Protein AF-0000000082582454 (afdb_homodimer)

Nearest PDB structures (foldseek):
  6jbx-assembly1_B  TM=7.356E-01  e=5.108E-08  Streptococcus pneumoniae
  1lj9-assembly1_B  TM=8.626E-01  e=9.356E-07  Enterococcus faecalis
  1lnw-assembly7_A  TM=6.934E-01  e=1.238E-07  Pseudomonas aeruginosa
  5yhy-assembly1_A  TM=6.366E-01  e=1.808E-07  Lactococcus lactis subsp. lactis Il1403
  4fht-assembly1_A  TM=7.699E-01  e=3.313E-06  Streptomyces coelicolor A3(2)

pLDDT: mean 83.56, std 17.74, range [21.89, 98.38]

Structure (mmCIF, N/CA/C/O backbone):
data_AF-0000000082582454-model_v1
#
loop_
_entity.id
_entity.type
_entity.pdbx_description
1 polymer 'MarR family transcriptional regulator'
#
loop_
_atom_site.group_PDB
_atom_site.id
_atom_site.type_symbol
_atom_site.label_atom_id
_atom_site.label_alt_id
_atom_site.label_comp_id
_atom_site.label_asym_id
_atom_site.label_entity_id
_atom_site.label_seq_id
_atom_site.pdbx_PDB_ins_code
_atom_site.Cartn_x
_atom_site.Cartn_y
_atom_site.Cartn_z
_atom_site.occupancy
_atom_site.B_iso_or_equiv
_atom_site.auth_seq_id
_atom_site.auth_comp_id
_atom_site.auth_asym_id
_atom_site.auth_atom_id
_atom_site.pdbx_PDB_model_num
ATOM 1 N N . MET A 1 1 ? -24.375 -11.07 -2.289 1 21.89 1 MET A N 1
ATOM 2 C CA . MET A 1 1 ? -24.406 -12.344 -1.578 1 21.89 1 MET A CA 1
ATOM 3 C C . MET A 1 1 ? -23 -12.891 -1.377 1 21.89 1 MET A C 1
ATOM 5 O O . MET A 1 1 ? -22.219 -12.969 -2.328 1 21.89 1 MET A O 1
ATOM 9 N N . ILE A 1 2 ? -22.391 -12.758 -0.323 1 34.91 2 ILE A N 1
ATOM 10 C CA . ILE A 1 2 ? -21.203 -13.578 -0.052 1 34.91 2 ILE A CA 1
ATOM 11 C C . ILE A 1 2 ? -21.438 -14.992 -0.573 1 34.91 2 ILE A C 1
ATOM 13 O O . ILE A 1 2 ? -22.375 -15.672 -0.152 1 34.91 2 ILE A O 1
ATOM 17 N N . ASN A 1 3 ? -21.141 -15.312 -1.701 1 34.56 3 ASN A N 1
ATOM 18 C CA . ASN A 1 3 ? -21.703 -16.516 -2.303 1 34.56 3 ASN A CA 1
ATOM 19 C C . ASN A 1 3 ? -21.469 -17.734 -1.423 1 34.56 3 ASN A C 1
ATOM 21 O O . ASN A 1 3 ? -20.531 -17.766 -0.628 1 34.56 3 ASN A O 1
ATOM 25 N N . GLU A 1 4 ? -22.5 -18.547 -1.097 1 38.5 4 GLU A N 1
ATOM 26 C CA . GLU A 1 4 ? -22.562 -19.844 -0.403 1 38.5 4 GLU A CA 1
ATOM 27 C C . GLU A 1 4 ? -21.266 -20.625 -0.576 1 38.5 4 GLU A C 1
ATOM 29 O O . GLU A 1 4 ? -20.953 -21.5 0.231 1 38.5 4 GLU A O 1
ATOM 34 N N . ASN A 1 5 ? -20.688 -20.406 -1.631 1 37.06 5 ASN A N 1
ATOM 35 C CA . ASN A 1 5 ? -19.516 -21.188 -2.016 1 37.06 5 ASN A CA 1
ATOM 36 C C . ASN A 1 5 ? -18.281 -20.766 -1.233 1 37.06 5 ASN A C 1
ATOM 38 O O . ASN A 1 5 ? -17.344 -21.547 -1.079 1 37.06 5 ASN A O 1
ATOM 42 N N . ASP A 1 6 ? -18.188 -19.484 -0.853 1 39.09 6 ASP A N 1
ATOM 43 C CA . ASP A 1 6 ? -17 -19.062 -0.102 1 39.09 6 ASP A CA 1
ATOM 44 C C . ASP A 1 6 ? -17.062 -19.594 1.33 1 39.09 6 ASP A C 1
ATOM 46 O O . ASP A 1 6 ? -16.016 -19.922 1.914 1 39.09 6 ASP A O 1
ATOM 50 N N . LYS A 1 7 ? -18.109 -19.484 1.973 1 42.44 7 LYS A N 1
ATOM 51 C CA . LYS A 1 7 ? -18.312 -20 3.328 1 42.44 7 LYS A CA 1
ATOM 52 C C . LYS A 1 7 ? -18.016 -21.484 3.406 1 42.44 7 LYS A C 1
ATOM 54 O O . LYS A 1 7 ? -17.531 -21.984 4.434 1 42.44 7 LYS A O 1
ATOM 59 N N . SER A 1 8 ? -18.688 -22.156 2.451 1 35.62 8 SER A N 1
ATOM 60 C CA . SER A 1 8 ? -18.516 -23.609 2.445 1 35.62 8 SER A CA 1
ATOM 61 C C . SER A 1 8 ? -17.047 -24 2.324 1 35.62 8 SER A C 1
ATOM 63 O O . SER A 1 8 ? -16.656 -25.094 2.727 1 35.62 8 SER A O 1
ATOM 65 N N . LEU A 1 9 ? -16.375 -23.094 1.613 1 38.41 9 LEU A N 1
ATOM 66 C CA . LEU A 1 9 ? -14.984 -23.453 1.383 1 38.41 9 LEU A CA 1
ATOM 67 C C . LEU A 1 9 ? -14.133 -23.156 2.609 1 38.41 9 LEU A C 1
ATOM 69 O O . LEU A 1 9 ? -12.977 -23.578 2.688 1 38.41 9 LEU A O 1
ATOM 73 N N . ILE A 1 10 ? -14.641 -22.266 3.461 1 38.84 10 ILE 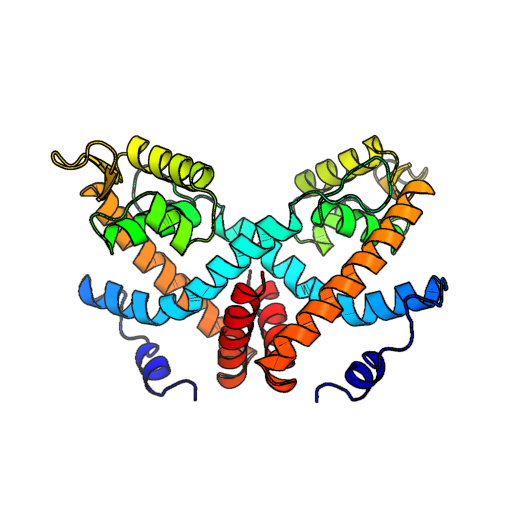A N 1
ATOM 74 C CA . ILE A 1 10 ? -13.898 -22.047 4.695 1 38.84 10 ILE A CA 1
ATOM 75 C C . ILE A 1 10 ? -14.094 -23.234 5.637 1 38.84 10 ILE A C 1
ATOM 77 O O . ILE A 1 10 ? -13.68 -23.188 6.797 1 38.84 10 ILE A O 1
ATOM 81 N N . ALA A 1 11 ? -15.094 -23.984 5.488 1 34.47 11 ALA A N 1
ATOM 82 C CA . ALA A 1 11 ? -15.109 -25.141 6.367 1 34.47 11 ALA A CA 1
ATOM 83 C C . ALA A 1 11 ? -13.742 -25.828 6.398 1 34.47 11 ALA A C 1
ATOM 85 O O . ALA A 1 11 ? -13.125 -26.047 5.352 1 34.47 11 ALA A O 1
ATOM 86 N N . GLN A 1 12 ? -13.031 -25.797 7.574 1 35.44 12 GLN A N 1
ATOM 87 C CA . GLN A 1 12 ? -11.758 -26.344 8.031 1 35.44 12 GLN A CA 1
ATOM 88 C C . GLN A 1 12 ? -11.484 -27.703 7.383 1 35.44 12 GLN A C 1
ATOM 90 O O . GLN A 1 12 ? -11.602 -28.75 8.023 1 35.44 12 GLN A O 1
ATOM 95 N N . LYS A 1 13 ? -12.062 -28.094 6.371 1 37.38 13 LYS A N 1
ATOM 96 C CA . LYS A 1 13 ? -11.438 -29.359 5.996 1 37.38 13 LYS A CA 1
ATOM 97 C C . LYS A 1 13 ? -9.914 -29.234 5.969 1 37.38 13 LYS A C 1
ATOM 99 O O . LYS A 1 13 ? -9.375 -28.188 5.59 1 37.38 13 LYS A O 1
ATOM 104 N N . ASP A 1 14 ? -9.055 -30.109 6.547 1 35.59 14 ASP A N 1
ATOM 105 C CA . ASP A 1 14 ? -7.652 -30.344 6.852 1 35.59 14 ASP A CA 1
ATOM 106 C C . ASP A 1 14 ? -6.762 -29.953 5.676 1 35.59 14 ASP A C 1
ATOM 108 O O . ASP A 1 14 ? -6.492 -30.766 4.797 1 35.59 14 ASP A O 1
ATOM 112 N N . VAL A 1 15 ? -6.895 -28.906 5.035 1 44.69 15 VAL A N 1
ATOM 113 C CA . VAL A 1 15 ? -5.891 -28.547 4.043 1 44.69 15 VAL A CA 1
ATOM 114 C C . VAL A 1 15 ? -4.508 -28.969 4.523 1 44.69 15 VAL A C 1
ATOM 116 O O . VAL A 1 15 ? -3.52 -28.828 3.797 1 44.69 15 VAL A O 1
ATOM 119 N N . SER A 1 16 ? -4.281 -28.906 5.832 1 42.88 16 SER A N 1
ATOM 120 C CA . SER A 1 16 ? -3.031 -29.438 6.363 1 42.88 16 SER A CA 1
ATOM 121 C C . SER A 1 16 ? -2.729 -30.828 5.785 1 42.88 16 SER A C 1
ATOM 123 O O . SER A 1 16 ? -1.562 -31.188 5.625 1 42.88 16 SER A O 1
ATOM 125 N N . SER A 1 17 ? -3.756 -31.688 5.73 1 41.88 17 SER A N 1
ATOM 126 C CA . SER A 1 17 ? -3.477 -33.094 5.523 1 41.88 17 SER A CA 1
ATOM 127 C C . SER A 1 17 ? -3.381 -33.438 4.039 1 41.88 17 SER A C 1
ATOM 129 O O . SER A 1 17 ? -2.914 -34.531 3.67 1 41.88 17 SER A O 1
ATOM 131 N N . THR A 1 18 ? -4.211 -32.719 3.078 1 44 18 THR A N 1
ATOM 132 C CA . THR A 1 18 ? -4.184 -33.281 1.737 1 44 18 THR A CA 1
ATOM 133 C C . THR A 1 18 ? -3.154 -32.594 0.866 1 44 18 THR A C 1
ATOM 135 O O . THR A 1 18 ? -3.223 -31.359 0.679 1 44 18 THR A O 1
ATOM 138 N N . ASN A 1 19 ? -1.868 -32.875 0.787 1 50.97 19 ASN A N 1
ATOM 139 C CA . ASN A 1 19 ? -0.686 -32.656 -0.041 1 50.97 19 ASN A CA 1
ATOM 140 C C . ASN A 1 19 ? -1.043 -32.594 -1.523 1 50.97 19 ASN A C 1
ATOM 142 O O . ASN A 1 19 ? -0.198 -32.875 -2.381 1 50.97 19 ASN A O 1
ATOM 146 N N . ASP A 1 20 ? -2.4 -32.406 -1.899 1 62.47 20 ASP A N 1
ATOM 147 C CA . ASP A 1 20 ? -2.777 -32.469 -3.309 1 62.47 20 ASP A CA 1
ATOM 148 C C . ASP A 1 20 ? -2.646 -31.078 -3.951 1 62.47 20 ASP A C 1
ATOM 150 O O . ASP A 1 20 ? -3.338 -30.125 -3.561 1 62.47 20 ASP A O 1
ATOM 154 N N . ASP A 1 21 ? -1.65 -30.797 -4.734 1 70.38 21 ASP A N 1
ATOM 155 C CA . ASP A 1 21 ? -1.314 -29.594 -5.477 1 70.38 21 ASP A CA 1
ATOM 156 C C . ASP A 1 21 ? -2.561 -28.969 -6.098 1 70.38 21 ASP A C 1
ATOM 158 O O . ASP A 1 21 ? -2.695 -27.734 -6.129 1 70.38 21 ASP A O 1
ATOM 162 N N . SER A 1 22 ? -3.461 -29.75 -6.406 1 72.94 22 SER A N 1
ATOM 163 C CA . SER A 1 22 ? -4.672 -29.266 -7.059 1 72.94 22 SER A CA 1
ATOM 164 C C . SER A 1 22 ? -5.562 -28.5 -6.082 1 72.94 22 SER A C 1
ATOM 166 O O . SER A 1 22 ? -6.168 -27.5 -6.445 1 72.94 22 SER A O 1
ATOM 168 N N . ILE A 1 23 ? -5.57 -28.984 -4.879 1 68.06 23 ILE A N 1
ATOM 169 C CA . ILE A 1 23 ? -6.406 -28.344 -3.867 1 68.06 23 ILE A CA 1
ATOM 170 C C . ILE A 1 23 ? -5.797 -27 -3.467 1 68.06 23 ILE A C 1
ATOM 172 O O . ILE A 1 23 ? -6.512 -26.016 -3.311 1 68.06 23 ILE A O 1
ATOM 176 N N . ILE A 1 24 ? -4.508 -27.062 -3.389 1 70.12 24 ILE A N 1
ATOM 177 C CA . ILE A 1 24 ? -3.814 -25.828 -3.037 1 70.12 24 ILE A CA 1
ATOM 178 C C . ILE A 1 24 ? -4.059 -24.781 -4.113 1 70.12 24 ILE A C 1
ATOM 180 O O . ILE A 1 24 ? -4.41 -23.641 -3.805 1 70.12 24 ILE A O 1
ATOM 184 N N . ASP A 1 25 ? -3.953 -25.188 -5.312 1 74.44 25 ASP A N 1
ATOM 185 C CA . ASP A 1 25 ? -4.141 -24.266 -6.43 1 74.44 25 ASP A CA 1
ATOM 186 C C . ASP A 1 25 ? -5.57 -23.734 -6.465 1 74.44 25 ASP A C 1
ATOM 188 O O . ASP A 1 25 ? -5.785 -22.531 -6.645 1 74.44 25 ASP A O 1
ATOM 192 N N . ALA A 1 26 ? -6.508 -24.609 -6.277 1 71.75 26 ALA A N 1
ATOM 193 C CA . ALA A 1 26 ? -7.914 -24.219 -6.344 1 71.75 26 ALA A CA 1
ATOM 194 C C . ALA A 1 26 ? -8.273 -23.25 -5.219 1 71.75 26 ALA A C 1
ATOM 196 O O . ALA A 1 26 ? -8.953 -22.25 -5.441 1 71.75 26 ALA A O 1
ATOM 197 N N . THR A 1 27 ? -7.789 -23.531 -4.016 1 70.38 27 THR A N 1
ATOM 198 C CA . THR A 1 27 ? -8.062 -22.688 -2.861 1 70.38 27 THR A CA 1
ATOM 199 C C . THR A 1 27 ? -7.387 -21.328 -3.01 1 70.38 27 THR A C 1
ATOM 201 O O . THR A 1 27 ? -7.996 -20.297 -2.736 1 70.38 27 THR A O 1
ATOM 204 N N . PHE A 1 28 ? -6.188 -21.453 -3.504 1 72.12 28 PHE A N 1
ATOM 205 C CA . PHE A 1 28 ? -5.438 -20.219 -3.734 1 72.12 28 PHE A CA 1
ATOM 206 C C . PHE A 1 28 ? -6.148 -19.344 -4.754 1 72.12 28 PHE A C 1
ATOM 208 O O . PHE A 1 28 ? -6.348 -18.141 -4.516 1 72.12 28 PHE A O 1
ATOM 215 N N . ASN A 1 29 ? -6.527 -19.906 -5.844 1 74.94 29 ASN A N 1
ATOM 216 C CA . ASN A 1 29 ? -7.129 -19.125 -6.918 1 74.94 29 ASN A CA 1
ATOM 217 C C . ASN A 1 29 ? -8.461 -18.516 -6.496 1 74.94 29 ASN A C 1
ATOM 219 O O . ASN A 1 29 ? -8.781 -17.391 -6.863 1 74.94 29 ASN A O 1
ATOM 223 N N . THR A 1 30 ? -9.172 -19.297 -5.688 1 71.88 30 THR A N 1
ATOM 224 C CA . THR A 1 30 ? -10.453 -18.797 -5.203 1 71.88 30 THR A CA 1
ATOM 225 C C . THR A 1 30 ? -10.258 -17.625 -4.246 1 71.88 30 THR A C 1
ATOM 227 O O . THR A 1 30 ? -10.914 -16.594 -4.379 1 71.88 30 THR A O 1
ATOM 230 N N . LEU A 1 31 ? -9.305 -17.781 -3.387 1 72.88 31 LEU A N 1
ATOM 231 C CA . LEU A 1 31 ? -9.078 -16.781 -2.346 1 72.88 31 LEU A CA 1
ATOM 232 C C . LEU A 1 31 ? -8.289 -15.594 -2.893 1 72.88 31 LEU A C 1
ATOM 234 O O . LEU A 1 31 ? -8.562 -14.445 -2.541 1 72.88 31 LEU A O 1
ATOM 238 N N . ASN A 1 32 ? -7.43 -15.945 -3.805 1 75.31 32 ASN A N 1
ATOM 239 C CA . ASN A 1 32 ? -6.438 -14.953 -4.199 1 75.31 32 ASN A CA 1
ATOM 240 C C . ASN A 1 32 ? -6.973 -14.031 -5.289 1 75.31 32 ASN A C 1
ATOM 242 O O . ASN A 1 32 ? -6.43 -12.945 -5.508 1 75.31 32 ASN A O 1
ATOM 246 N N . SER A 1 33 ? -8 -14.508 -5.977 1 74.5 33 SER A N 1
ATOM 247 C CA . SER A 1 33 ? -8.5 -13.625 -7.027 1 74.5 33 SER A CA 1
ATOM 248 C C . SER A 1 33 ? -8.891 -12.258 -6.469 1 74.5 33 SER A C 1
ATOM 250 O O . SER A 1 33 ? -8.555 -11.227 -7.055 1 74.5 33 SER A O 1
ATOM 252 N N . ARG A 1 34 ? -9.516 -12.242 -5.328 1 76.44 34 ARG A N 1
ATOM 253 C CA . ARG A 1 34 ? -9.93 -10.984 -4.711 1 76.44 34 ARG A CA 1
ATOM 254 C C . ARG A 1 34 ? -8.773 -10.336 -3.961 1 76.44 34 ARG A C 1
ATOM 256 O O . ARG A 1 34 ? -8.594 -9.117 -4.02 1 76.44 34 ARG A O 1
ATOM 263 N N . HIS A 1 35 ? -8.008 -11.219 -3.344 1 80.69 35 HIS A N 1
ATOM 264 C CA . HIS A 1 35 ? -6.938 -10.688 -2.508 1 80.69 35 HIS A CA 1
ATOM 265 C C . HIS A 1 35 ? -5.828 -10.07 -3.355 1 80.69 35 HIS A C 1
ATOM 267 O O . HIS A 1 35 ? -5.137 -9.156 -2.908 1 80.69 35 HIS A O 1
ATOM 273 N N . ASN A 1 36 ? -5.805 -10.555 -4.633 1 81.44 36 ASN A N 1
ATOM 274 C CA . ASN A 1 36 ? -4.832 -9.984 -5.555 1 81.44 36 ASN A CA 1
ATOM 275 C C . ASN A 1 36 ? -5.125 -8.508 -5.836 1 81.44 36 ASN A C 1
ATOM 277 O O . ASN A 1 36 ? -4.207 -7.727 -6.086 1 81.44 36 ASN A O 1
ATOM 281 N N . ASN A 1 37 ? -6.352 -8.188 -5.734 1 85.56 37 ASN A N 1
ATOM 282 C CA . ASN A 1 37 ? -6.727 -6.789 -5.934 1 85.56 37 ASN A CA 1
ATOM 283 C C . ASN A 1 37 ? -6.188 -5.902 -4.812 1 85.56 37 ASN A C 1
ATOM 285 O O . ASN A 1 37 ? -5.855 -4.738 -5.047 1 85.56 37 ASN A O 1
ATOM 289 N N . ILE A 1 38 ? -6.078 -6.465 -3.629 1 90.31 38 ILE A N 1
ATOM 290 C CA . ILE A 1 38 ? -5.504 -5.711 -2.518 1 90.31 38 ILE A CA 1
ATOM 291 C C . ILE A 1 38 ? -4.023 -5.449 -2.781 1 90.31 38 ILE A C 1
ATOM 293 O O . ILE A 1 38 ? -3.551 -4.32 -2.627 1 90.31 38 ILE A O 1
ATOM 297 N N . TYR A 1 39 ? -3.441 -6.465 -3.256 1 87.06 39 TYR A N 1
ATOM 298 C CA . TYR A 1 39 ? -2.018 -6.348 -3.549 1 87.06 39 TYR A CA 1
ATOM 299 C C . TYR A 1 39 ? -1.765 -5.297 -4.621 1 87.06 39 TYR A C 1
ATOM 301 O O . TYR A 1 39 ? -0.908 -4.422 -4.461 1 87.06 39 TYR A O 1
ATOM 309 N N . LYS A 1 40 ? -2.518 -5.414 -5.656 1 87.69 40 LYS A N 1
ATOM 310 C CA . LYS A 1 40 ? -2.377 -4.453 -6.746 1 87.69 40 LYS A CA 1
ATOM 311 C C . LYS A 1 40 ? -2.656 -3.031 -6.266 1 87.69 40 LYS A C 1
ATOM 313 O O . LYS A 1 40 ? -1.932 -2.098 -6.617 1 87.69 40 LYS A O 1
ATOM 318 N N . PHE A 1 41 ? -3.674 -2.895 -5.484 1 93 41 PHE A N 1
ATOM 319 C CA . PHE A 1 41 ? -4.035 -1.592 -4.938 1 93 41 PHE A CA 1
ATOM 320 C C . PHE A 1 41 ? -2.895 -1.017 -4.109 1 93 41 PHE A C 1
ATOM 322 O O . PHE A 1 41 ? -2.508 0.14 -4.289 1 93 41 PHE A O 1
ATOM 329 N N . VAL A 1 42 ? -2.385 -1.82 -3.227 1 92.75 42 VAL A N 1
ATOM 330 C CA . VAL A 1 42 ? -1.341 -1.369 -2.312 1 92.75 42 VAL A CA 1
ATOM 331 C C . VAL A 1 42 ? -0.094 -0.981 -3.105 1 92.75 42 VAL A C 1
ATOM 333 O O . VAL A 1 42 ? 0.526 0.05 -2.834 1 92.75 42 VAL A O 1
ATOM 336 N N . MET A 1 43 ? 0.24 -1.729 -4.086 1 87.81 43 MET A N 1
ATOM 337 C CA . MET A 1 43 ? 1.423 -1.446 -4.895 1 87.81 43 MET A CA 1
ATOM 338 C C . MET A 1 43 ? 1.256 -0.141 -5.668 1 87.81 43 MET A C 1
ATOM 340 O O . MET A 1 43 ? 2.15 0.707 -5.66 1 87.81 43 MET A O 1
ATOM 344 N N . LEU A 1 44 ? 0.12 0.009 -6.305 1 89.25 44 LEU A N 1
ATOM 345 C CA . LEU A 1 44 ? -0.142 1.203 -7.098 1 89.25 44 LEU A CA 1
ATOM 346 C C . LEU A 1 44 ? -0.253 2.438 -6.211 1 89.25 44 LEU A C 1
ATOM 348 O O . LEU A 1 44 ? 0.284 3.496 -6.539 1 89.25 44 LEU A O 1
ATOM 352 N N . TYR A 1 45 ? -0.964 2.271 -5.125 1 92.06 45 TYR A N 1
ATOM 353 C CA . TYR A 1 45 ? -1.12 3.396 -4.211 1 92.06 45 TYR A CA 1
ATOM 354 C C . TYR A 1 45 ? 0.218 3.785 -3.592 1 92.06 45 TYR A C 1
ATOM 356 O O . TYR A 1 45 ? 0.501 4.973 -3.406 1 92.06 45 TYR A O 1
ATOM 364 N N . SER A 1 46 ? 0.958 2.785 -3.238 1 89.81 46 SER A N 1
ATOM 365 C CA . SER A 1 46 ? 2.289 3.045 -2.699 1 89.81 46 SER A CA 1
ATOM 366 C C . SER A 1 46 ? 3.143 3.83 -3.689 1 89.81 46 SER A C 1
ATOM 368 O O . SER A 1 46 ? 3.822 4.785 -3.311 1 89.81 46 SER A O 1
ATOM 370 N N . ASP A 1 47 ? 3.15 3.434 -4.961 1 86.06 47 ASP A N 1
ATOM 371 C CA . ASP A 1 47 ? 3.877 4.176 -5.988 1 86.06 47 ASP A CA 1
ATOM 372 C C . ASP A 1 47 ? 3.377 5.617 -6.078 1 86.06 47 ASP A C 1
ATOM 374 O O . ASP A 1 47 ? 4.176 6.547 -6.203 1 86.06 47 ASP A O 1
ATOM 378 N N . TYR A 1 48 ? 2.074 5.73 -6 1 87.19 48 TYR A N 1
ATOM 379 C CA . TYR A 1 48 ? 1.44 7.039 -6.098 1 87.19 48 TYR A CA 1
ATOM 380 C C . TYR A 1 48 ? 1.874 7.941 -4.949 1 87.19 48 TYR A C 1
ATOM 382 O O . TYR A 1 48 ? 2.254 9.094 -5.164 1 87.19 48 TYR A O 1
ATOM 390 N N . ILE A 1 49 ? 1.941 7.41 -3.73 1 85.94 49 ILE A N 1
ATOM 391 C CA . ILE A 1 49 ? 2.158 8.266 -2.57 1 85.94 49 ILE A CA 1
ATOM 392 C C . ILE A 1 49 ? 3.654 8.508 -2.381 1 85.94 49 ILE A C 1
ATOM 394 O O . ILE A 1 49 ? 4.055 9.43 -1.661 1 85.94 49 ILE A O 1
ATOM 398 N N . ASN A 1 50 ? 4.473 7.734 -3.023 1 85.94 50 ASN A N 1
ATOM 399 C CA . ASN A 1 50 ? 5.914 7.914 -2.889 1 85.94 50 ASN A CA 1
ATOM 400 C C . ASN A 1 50 ? 6.477 8.789 -4.008 1 85.94 50 ASN A C 1
ATOM 402 O O . ASN A 1 50 ? 7.652 9.156 -3.982 1 85.94 50 ASN A O 1
ATOM 406 N N . THR A 1 51 ? 5.688 9.055 -4.984 1 86 51 THR A N 1
ATOM 407 C CA . THR A 1 51 ? 6.109 9.961 -6.051 1 86 51 THR A CA 1
ATOM 408 C C . THR A 1 51 ? 6.254 11.383 -5.527 1 86 51 THR A C 1
ATOM 410 O O . THR A 1 51 ? 5.32 11.93 -4.93 1 86 51 THR A O 1
ATOM 413 N N . PRO A 1 52 ? 7.414 11.945 -5.703 1 89.38 52 PRO A N 1
ATOM 414 C CA . PRO A 1 52 ? 7.605 13.312 -5.219 1 89.38 52 PRO A CA 1
ATOM 415 C C . PRO A 1 52 ? 6.684 14.32 -5.906 1 89.38 52 PRO A C 1
ATOM 417 O O . PRO A 1 52 ? 6.41 14.195 -7.102 1 89.38 52 PRO A O 1
ATOM 420 N N . HIS A 1 53 ? 6.168 15.195 -5.145 1 88.25 53 HIS A N 1
ATOM 421 C CA . HIS A 1 53 ? 5.301 16.266 -5.625 1 88.25 53 HIS A CA 1
ATOM 422 C C . HIS A 1 53 ? 5.785 17.625 -5.141 1 88.25 53 HIS A C 1
ATOM 424 O O . HIS A 1 53 ? 6.297 17.75 -4.023 1 88.25 53 HIS A O 1
ATOM 430 N N . ASN A 1 54 ? 5.59 18.516 -5.977 1 87.88 54 ASN A N 1
ATOM 431 C CA . ASN A 1 54 ? 5.875 19.891 -5.605 1 87.88 54 ASN A CA 1
ATOM 432 C C . ASN A 1 54 ? 4.648 20.578 -5.02 1 87.88 54 ASN A C 1
ATOM 434 O O . ASN A 1 54 ? 3.617 20.688 -5.688 1 87.88 54 ASN A O 1
ATOM 438 N N . TYR A 1 55 ? 4.758 20.938 -3.809 1 87.75 55 TYR A N 1
ATOM 439 C CA . TYR A 1 55 ? 3.631 21.562 -3.127 1 87.75 55 TYR A CA 1
ATOM 440 C C . TYR A 1 55 ? 3.787 23.078 -3.092 1 87.75 55 TYR A C 1
ATOM 442 O O . TYR A 1 55 ? 3.367 23.734 -2.133 1 87.75 55 TYR A O 1
ATOM 450 N N . GLY A 1 56 ? 4.445 23.625 -4.039 1 79.25 56 GLY A N 1
ATOM 451 C CA . GLY A 1 56 ? 4.547 25.078 -4.156 1 79.25 56 GLY A CA 1
ATOM 452 C C . GLY A 1 56 ? 5.863 25.625 -3.639 1 79.25 56 GLY A C 1
ATOM 453 O O . GLY A 1 56 ? 5.957 26.797 -3.293 1 79.25 56 GLY A O 1
ATOM 454 N N . THR A 1 57 ? 6.785 24.812 -3.348 1 77.56 57 THR A N 1
ATOM 455 C CA . THR A 1 57 ? 8.102 25.25 -2.896 1 77.56 57 THR A CA 1
ATOM 456 C C . THR A 1 57 ? 9.188 24.75 -3.836 1 77.56 57 THR A C 1
ATOM 458 O O . THR A 1 57 ? 8.898 24.203 -4.906 1 77.56 57 THR A O 1
ATOM 461 N N . ASN A 1 58 ? 10.336 25.047 -3.523 1 79.62 58 ASN A N 1
ATOM 462 C CA . ASN A 1 58 ? 11.477 24.625 -4.32 1 79.62 58 ASN A CA 1
ATOM 463 C C . ASN A 1 58 ? 11.828 23.156 -4.051 1 79.62 58 ASN A C 1
ATOM 465 O O . ASN A 1 58 ? 12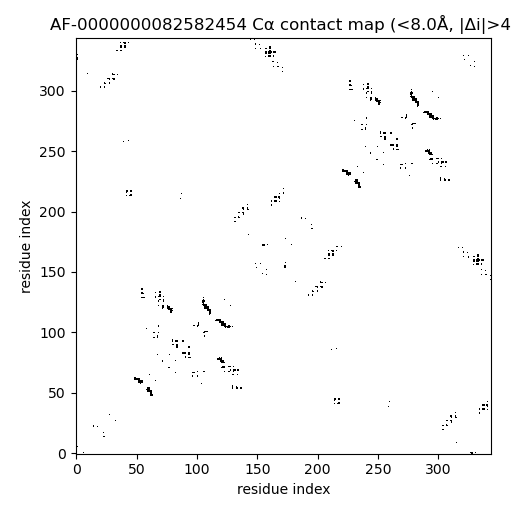.758 22.609 -4.652 1 79.62 58 ASN A O 1
ATOM 469 N N . HIS A 1 59 ? 11.086 22.656 -3.15 1 84.62 59 HIS A N 1
ATOM 470 C CA . HIS A 1 59 ? 11.375 21.266 -2.809 1 84.62 59 HIS A CA 1
ATOM 471 C C . HIS A 1 59 ? 10.188 20.375 -3.125 1 84.62 59 HIS A C 1
ATOM 473 O O . HIS A 1 59 ? 9.039 20.812 -3.092 1 84.62 59 HIS A O 1
ATOM 479 N N . THR A 1 60 ? 10.602 19.188 -3.49 1 90.44 60 THR A N 1
ATOM 480 C CA . THR A 1 60 ? 9.578 18.156 -3.637 1 90.44 60 THR A CA 1
ATOM 481 C C . THR A 1 60 ? 9.523 17.281 -2.398 1 90.44 60 THR A C 1
ATOM 483 O O . THR A 1 60 ? 10.531 17.094 -1.707 1 90.44 60 THR A O 1
ATOM 486 N N . LEU A 1 61 ? 8.359 16.906 -2.086 1 93.19 61 LEU A N 1
ATOM 487 C CA . LEU A 1 61 ? 8.133 15.953 -1.003 1 93.19 61 LEU A CA 1
ATOM 488 C C . LEU A 1 61 ? 7.273 14.781 -1.479 1 93.19 61 LEU A C 1
ATOM 490 O O . LEU A 1 61 ? 6.344 14.969 -2.266 1 93.19 61 LEU A O 1
ATOM 494 N N . SER A 1 62 ? 7.648 13.625 -0.985 1 90.5 62 SER A N 1
ATOM 495 C CA . SER A 1 62 ? 6.699 12.531 -1.139 1 90.5 62 SER A CA 1
ATOM 496 C C . SER A 1 62 ? 5.465 12.742 -0.267 1 90.5 62 SER A C 1
ATOM 498 O O . SER A 1 62 ? 5.488 13.547 0.667 1 90.5 62 SER A O 1
ATOM 500 N N . MET A 1 63 ? 4.484 12.023 -0.544 1 87.75 63 MET A N 1
ATOM 501 C CA . MET A 1 63 ? 3.258 12.141 0.243 1 87.75 63 MET A CA 1
ATOM 502 C C . MET A 1 63 ? 3.502 11.727 1.691 1 87.75 63 MET A C 1
ATOM 504 O O . MET A 1 6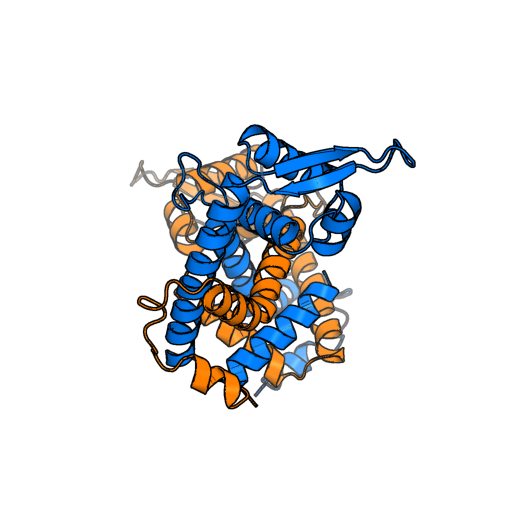3 ? 2.967 12.344 2.613 1 87.75 63 MET A O 1
ATOM 508 N N . THR A 1 64 ? 4.34 10.727 1.9 1 87.06 64 THR A N 1
ATOM 509 C CA . THR A 1 64 ? 4.664 10.297 3.256 1 87.06 64 THR A CA 1
ATOM 510 C C . THR A 1 64 ? 5.363 11.414 4.023 1 87.06 64 THR A C 1
ATOM 512 O O . THR A 1 64 ? 5.008 11.703 5.168 1 87.06 64 THR A O 1
ATOM 515 N N . GLU A 1 65 ? 6.273 12.023 3.391 1 92.38 65 GLU A N 1
ATOM 516 C CA . GLU A 1 65 ? 6.969 13.156 4.008 1 92.38 65 GLU A CA 1
ATOM 517 C C . GLU A 1 65 ? 6.004 14.297 4.312 1 92.38 65 GLU A C 1
ATOM 519 O O . GLU A 1 65 ? 6.059 14.891 5.391 1 92.38 65 GLU A O 1
ATOM 524 N N . ALA A 1 66 ? 5.168 14.555 3.355 1 92.88 66 ALA A N 1
ATOM 525 C CA . ALA A 1 66 ? 4.199 15.641 3.504 1 92.88 66 ALA A CA 1
ATOM 526 C C . ALA A 1 66 ? 3.232 15.359 4.652 1 92.88 66 ALA A C 1
ATOM 528 O O . ALA A 1 66 ? 2.879 16.266 5.41 1 92.88 66 ALA A O 1
ATOM 529 N N . HIS A 1 67 ? 2.826 14.141 4.785 1 91 67 HIS A N 1
ATOM 530 C CA . HIS A 1 67 ? 1.924 13.766 5.871 1 91 67 HIS A CA 1
ATOM 531 C C . HIS A 1 67 ? 2.611 13.891 7.227 1 91 67 HIS A C 1
ATOM 533 O O . HIS A 1 67 ? 1.991 14.312 8.203 1 91 67 HIS A O 1
ATOM 539 N N . VAL A 1 68 ? 3.811 13.492 7.273 1 93.62 68 VAL A N 1
ATOM 540 C CA . VAL A 1 68 ? 4.566 13.641 8.516 1 93.62 68 VAL A CA 1
ATOM 541 C C . VAL A 1 68 ? 4.691 15.117 8.875 1 93.62 68 VAL A C 1
ATOM 543 O O . VAL A 1 68 ? 4.457 15.5 10.023 1 93.62 68 VAL A O 1
ATOM 546 N N . LEU A 1 69 ? 5.016 15.961 7.91 1 96.12 69 LEU A N 1
ATOM 547 C CA . LEU A 1 69 ? 5.109 17.406 8.094 1 96.12 69 LEU A CA 1
ATOM 548 C C . LEU A 1 69 ? 3.797 17.969 8.617 1 96.12 69 LEU A C 1
ATOM 550 O O . LEU A 1 69 ? 3.789 18.766 9.57 1 96.12 69 LEU A O 1
ATOM 554 N N . THR A 1 70 ? 2.746 17.562 7.977 1 93.69 70 THR A N 1
ATOM 555 C CA . THR A 1 70 ? 1.421 18.047 8.344 1 93.69 70 THR A CA 1
ATOM 556 C C . THR A 1 70 ? 1.062 17.625 9.766 1 93.69 70 THR A C 1
ATOM 558 O O . THR A 1 70 ? 0.469 18.406 10.523 1 93.69 70 THR A O 1
ATOM 561 N N . TYR A 1 71 ? 1.392 16.422 10.109 1 93.12 71 TYR A N 1
ATOM 562 C CA . TYR A 1 71 ? 1.149 15.969 11.469 1 93.12 71 TYR A CA 1
ATOM 563 C C . TYR A 1 71 ? 1.902 16.828 12.477 1 93.12 71 TYR A C 1
ATOM 565 O O . TYR A 1 71 ? 1.347 17.234 13.5 1 93.12 71 TYR A O 1
ATOM 573 N N . ILE A 1 72 ? 3.109 17.109 12.203 1 97.06 72 ILE A N 1
ATOM 574 C CA . ILE A 1 72 ? 3.918 17.938 13.086 1 97.06 72 ILE A CA 1
ATOM 575 C C . ILE A 1 72 ? 3.295 19.328 13.188 1 97.06 72 ILE A C 1
ATOM 577 O O . ILE A 1 72 ? 3.236 19.906 14.273 1 97.06 72 ILE A O 1
ATOM 581 N N . GLU A 1 73 ? 2.854 19.844 12.062 1 96.5 73 GLU A N 1
ATOM 582 C CA . GLU A 1 73 ? 2.201 21.156 12.031 1 96.5 73 GLU A CA 1
ATOM 583 C C . GLU A 1 73 ? 0.955 21.172 12.914 1 96.5 73 GLU A C 1
ATOM 585 O O . GLU A 1 73 ? 0.698 22.141 13.617 1 96.5 73 GLU A O 1
ATOM 590 N N . GLU A 1 74 ? 0.231 20.109 12.898 1 93.25 74 GLU A N 1
ATOM 591 C CA . GLU A 1 74 ? -1.026 20.031 13.633 1 93.25 74 GLU A CA 1
ATOM 592 C C . GLU A 1 74 ? -0.785 19.703 15.102 1 93.25 74 GLU A C 1
ATOM 594 O O . GLU A 1 74 ? -1.668 19.891 15.945 1 93.25 74 GLU A O 1
ATOM 599 N N . HIS A 1 75 ? 0.354 19.156 15.391 1 96 75 HIS A N 1
ATOM 600 C CA . HIS A 1 75 ? 0.698 18.766 16.75 1 96 75 HIS A CA 1
ATOM 601 C C . HIS A 1 75 ? 2.045 19.359 17.172 1 96 75 HIS A C 1
ATOM 603 O O . HIS A 1 75 ? 2.992 18.609 17.438 1 96 75 HIS A O 1
ATOM 609 N N . PRO A 1 76 ? 2.066 20.672 17.312 1 97.19 76 PRO A N 1
ATOM 610 C CA . PRO A 1 76 ? 3.336 21.297 17.688 1 97.19 76 PRO A CA 1
ATOM 611 C C . PRO A 1 76 ? 3.91 20.719 18.984 1 97.19 76 PRO A C 1
ATOM 613 O O . PRO A 1 76 ? 3.182 20.562 19.969 1 97.19 76 PRO A O 1
ATOM 616 N N . GLY A 1 77 ? 5.156 20.328 18.938 1 96.81 77 GLY A N 1
ATOM 617 C CA . GLY A 1 77 ? 5.816 19.781 20.109 1 96.81 77 GLY A CA 1
ATOM 618 C C . GLY A 1 77 ? 5.777 18.266 20.172 1 96.81 77 GLY A C 1
ATOM 619 O O . GLY A 1 77 ? 6.211 17.672 21.156 1 96.81 77 GLY A O 1
ATOM 620 N N . THR A 1 78 ? 5.312 17.641 19.078 1 97.06 78 THR A N 1
ATOM 621 C CA . THR A 1 78 ? 5.34 16.188 19 1 97.06 78 THR A CA 1
ATOM 622 C C . THR A 1 78 ? 6.777 15.68 18.938 1 97.06 78 THR A C 1
ATOM 624 O O . THR A 1 78 ? 7.703 16.453 18.688 1 97.06 78 THR A O 1
ATOM 627 N N . THR A 1 79 ? 6.969 14.383 19.219 1 96.56 79 THR A N 1
ATOM 628 C CA . THR A 1 79 ? 8.297 13.789 19.25 1 96.56 79 THR A CA 1
ATOM 629 C C . THR A 1 79 ? 8.414 12.672 18.219 1 96.56 79 THR A C 1
ATOM 631 O O . THR A 1 79 ? 7.406 12.242 17.656 1 96.56 79 THR A O 1
ATOM 634 N N . ILE A 1 80 ? 9.641 12.273 18 1 96.25 80 ILE A N 1
ATOM 635 C CA . ILE A 1 80 ? 9.875 11.133 17.125 1 96.25 80 ILE A CA 1
ATOM 636 C C . ILE A 1 80 ? 9.125 9.914 17.656 1 96.25 80 ILE A C 1
ATOM 638 O O . ILE A 1 80 ? 8.555 9.141 16.875 1 96.25 80 ILE A O 1
ATOM 642 N N . THR A 1 81 ? 9.062 9.797 18.969 1 95.31 81 THR A N 1
ATOM 643 C CA . THR A 1 81 ? 8.375 8.68 19.609 1 95.31 81 THR A CA 1
ATOM 644 C C . THR A 1 81 ? 6.875 8.727 19.312 1 95.31 81 THR A C 1
ATOM 646 O O . THR A 1 81 ? 6.27 7.707 18.984 1 95.31 81 THR A O 1
ATOM 649 N N . ASP A 1 82 ? 6.297 9.906 19.359 1 95.75 82 ASP A N 1
ATOM 650 C CA . ASP A 1 82 ? 4.887 10.094 19.047 1 95.75 82 ASP A CA 1
ATOM 651 C C . ASP A 1 82 ? 4.598 9.742 17.594 1 95.75 82 ASP A C 1
ATOM 653 O O . ASP A 1 82 ? 3.598 9.086 17.297 1 95.75 82 ASP A O 1
ATOM 657 N N . LEU A 1 83 ? 5.473 10.203 16.719 1 94.69 83 LEU A N 1
ATOM 658 C CA . LEU A 1 83 ? 5.32 9.938 15.297 1 94.69 83 LEU A CA 1
ATOM 659 C C . LEU A 1 83 ? 5.391 8.438 15.016 1 94.69 83 LEU A C 1
ATOM 661 O O . LEU A 1 83 ? 4.598 7.91 14.234 1 94.69 83 LEU A O 1
ATOM 665 N N . ALA A 1 84 ? 6.348 7.754 15.656 1 93.94 84 ALA A N 1
ATOM 666 C CA . ALA A 1 84 ? 6.527 6.316 15.469 1 93.94 84 ALA A CA 1
ATOM 667 C C . ALA A 1 84 ? 5.289 5.547 15.922 1 93.94 84 ALA A C 1
ATOM 669 O O . ALA A 1 84 ? 4.852 4.613 15.242 1 93.94 84 ALA A O 1
ATOM 670 N N . LYS A 1 85 ? 4.668 5.934 17 1 92.31 85 LYS A N 1
ATOM 671 C CA . LYS A 1 85 ? 3.449 5.312 17.516 1 92.31 85 LYS A CA 1
ATOM 672 C C . LYS A 1 85 ? 2.271 5.559 16.578 1 92.31 85 LYS A C 1
ATOM 674 O O . LYS A 1 85 ? 1.499 4.645 16.281 1 92.31 85 LYS A O 1
ATOM 679 N N . TYR A 1 86 ? 2.203 6.77 16.109 1 88.25 86 TYR A N 1
ATOM 680 C CA . TYR A 1 86 ? 1.083 7.152 15.258 1 88.25 86 TYR A CA 1
ATOM 681 C C . TYR A 1 86 ? 1.139 6.426 13.922 1 88.25 86 TYR A C 1
ATOM 683 O O . TYR A 1 86 ? 0.122 5.918 13.438 1 88.25 86 TYR A O 1
ATOM 691 N N . TRP A 1 87 ? 2.275 6.316 13.227 1 86.38 87 TRP A N 1
ATOM 692 C CA . TRP A 1 87 ? 2.439 5.742 11.898 1 86.38 87 TRP A CA 1
ATOM 693 C C . TRP A 1 87 ? 2.781 4.258 11.977 1 86.38 87 TRP A C 1
ATOM 695 O O . TRP A 1 87 ? 2.895 3.582 10.953 1 86.38 87 TRP A O 1
ATOM 705 N N . LYS A 1 88 ? 2.977 3.73 13.203 1 86.56 88 LYS A N 1
ATOM 706 C CA . LYS A 1 88 ? 3.346 2.334 13.414 1 86.56 88 LYS A CA 1
ATOM 707 C C . LYS A 1 88 ? 4.59 1.966 12.617 1 86.56 88 LYS A C 1
ATOM 709 O O . LYS A 1 88 ? 4.594 0.973 11.883 1 86.56 88 LYS A O 1
ATOM 714 N N . LYS A 1 89 ? 5.582 2.816 12.695 1 87.75 89 LYS A N 1
ATOM 715 C CA . LYS A 1 89 ? 6.895 2.633 12.078 1 87.75 89 LYS A CA 1
ATOM 716 C C . LYS A 1 89 ? 8.008 2.686 13.117 1 87.75 89 LYS A C 1
ATOM 718 O O . LYS A 1 89 ? 7.773 3.078 14.266 1 87.75 89 LYS A O 1
ATOM 723 N N . THR A 1 90 ? 9.164 2.268 12.734 1 88.38 90 THR A N 1
ATOM 724 C CA . THR A 1 90 ? 10.297 2.303 13.648 1 88.38 90 THR A CA 1
ATOM 725 C C . THR A 1 90 ? 10.758 3.74 13.875 1 88.38 90 THR A C 1
ATOM 727 O O . THR A 1 90 ? 10.586 4.598 13.008 1 88.38 90 THR A O 1
ATOM 730 N N . LYS A 1 91 ? 11.297 3.988 15.039 1 93.81 91 LYS A N 1
ATOM 731 C CA . LYS A 1 91 ? 11.859 5.297 15.344 1 93.81 91 LYS A CA 1
ATOM 732 C C . LYS A 1 91 ? 12.945 5.684 14.336 1 93.81 91 LYS A C 1
ATOM 734 O O . LYS A 1 91 ? 13.062 6.852 13.969 1 93.81 91 LYS A O 1
ATOM 739 N N . GLY A 1 92 ? 13.703 4.688 13.93 1 94.19 92 GLY A N 1
ATOM 740 C CA . GLY A 1 92 ? 14.75 4.938 12.945 1 94.19 92 GLY A CA 1
ATOM 741 C C . GLY A 1 92 ? 14.219 5.488 11.641 1 94.19 92 GLY A C 1
ATOM 742 O O . GLY A 1 92 ? 14.758 6.457 11.102 1 94.19 92 GLY A O 1
ATOM 743 N N . ALA A 1 93 ? 13.172 4.906 11.102 1 89.5 93 ALA A N 1
ATOM 744 C CA . ALA A 1 93 ? 12.57 5.336 9.844 1 89.5 93 ALA A CA 1
ATOM 745 C C . ALA A 1 93 ? 12.016 6.754 9.953 1 89.5 93 ALA A C 1
ATOM 747 O O . ALA A 1 93 ? 12.234 7.582 9.062 1 89.5 93 ALA A O 1
ATOM 748 N N . LEU A 1 94 ? 11.352 7.059 11.031 1 94.06 94 LEU A N 1
ATOM 749 C CA . LEU A 1 94 ? 10.75 8.375 11.188 1 94.06 94 LEU A CA 1
ATOM 750 C C . LEU A 1 94 ? 11.812 9.43 11.477 1 94.06 94 LEU A C 1
ATOM 752 O O . LEU A 1 94 ? 11.664 10.594 11.078 1 94.06 94 LEU A O 1
ATOM 756 N N . SER A 1 95 ? 12.883 9.023 12.188 1 96.25 95 SER A N 1
ATOM 757 C CA . SER A 1 95 ? 13.984 9.953 12.398 1 96.25 95 SER A CA 1
ATOM 758 C C . SER A 1 95 ? 14.609 10.383 11.07 1 96.25 95 SER A C 1
ATOM 760 O O . SER A 1 95 ? 14.922 11.562 10.883 1 96.25 95 SER A O 1
ATOM 762 N N . GLN A 1 96 ? 14.734 9.453 10.164 1 95.81 96 GLN A N 1
ATOM 763 C CA . GLN A 1 96 ? 15.273 9.766 8.844 1 95.81 96 GLN A CA 1
ATOM 764 C C . GLN A 1 96 ? 14.352 10.719 8.086 1 95.81 96 GLN A C 1
ATOM 766 O O . GLN A 1 96 ? 14.82 11.664 7.453 1 95.81 96 GLN A O 1
ATOM 771 N N . THR A 1 97 ? 13.078 10.453 8.125 1 94.81 97 THR A N 1
ATOM 772 C CA . THR A 1 97 ? 12.117 11.32 7.457 1 94.81 97 THR A CA 1
ATOM 773 C C . THR A 1 97 ? 12.164 12.734 8.031 1 94.81 97 THR A C 1
ATOM 775 O O . THR A 1 97 ? 12.203 13.711 7.281 1 94.81 97 THR A O 1
ATOM 778 N N . VAL A 1 98 ? 12.211 12.836 9.344 1 97.5 98 VAL A N 1
ATOM 779 C CA . VAL A 1 98 ? 12.25 14.133 10.016 1 97.5 98 VAL A CA 1
ATOM 780 C C . VAL A 1 98 ? 13.555 14.852 9.672 1 97.5 98 VAL A C 1
ATOM 782 O O . VAL A 1 98 ? 13.555 16.062 9.438 1 97.5 98 VAL A O 1
ATOM 785 N N . SER A 1 99 ? 14.617 14.133 9.664 1 97.62 99 SER A N 1
ATOM 786 C CA . SER A 1 99 ? 15.898 14.719 9.312 1 97.62 99 SER A CA 1
ATOM 787 C C . SER A 1 99 ? 15.859 15.336 7.914 1 97.62 99 SER A C 1
ATOM 789 O O . SER A 1 99 ? 16.422 16.406 7.688 1 97.62 99 SER A O 1
ATOM 791 N N . LYS A 1 100 ? 15.203 14.68 7.012 1 96.38 100 LYS A N 1
ATOM 792 C CA . LYS A 1 100 ? 15.039 15.219 5.664 1 96.38 100 LYS A CA 1
ATOM 793 C C . LYS A 1 100 ? 14.234 16.516 5.68 1 96.38 100 LYS A C 1
ATOM 795 O O . LYS A 1 100 ? 14.578 17.469 4.992 1 96.38 100 LYS A O 1
ATOM 800 N N . LEU A 1 101 ? 13.219 16.547 6.48 1 97.38 101 LEU A N 1
ATOM 801 C CA . LEU A 1 101 ? 12.367 17.734 6.582 1 97.38 101 LEU A CA 1
ATOM 802 C C . LEU A 1 101 ? 13.133 18.891 7.223 1 97.38 101 LEU A C 1
ATOM 804 O O . LEU A 1 101 ? 12.945 20.047 6.836 1 97.38 101 LEU A O 1
ATOM 808 N N . VAL A 1 102 ? 13.984 18.562 8.18 1 97.75 102 VAL A N 1
ATOM 809 C CA . VAL A 1 102 ? 14.828 19.562 8.82 1 97.75 102 VAL A CA 1
ATOM 810 C C . VAL A 1 102 ? 15.836 20.109 7.82 1 97.75 102 VAL A C 1
ATOM 812 O O . VAL A 1 102 ? 16.047 21.328 7.734 1 97.75 102 VAL A O 1
ATOM 815 N N . SER A 1 103 ? 16.391 19.234 7.062 1 96.31 103 SER A N 1
ATOM 816 C CA . SER A 1 103 ? 17.391 19.625 6.078 1 96.31 103 SER A CA 1
ATOM 817 C C . SER A 1 103 ? 16.781 20.547 5.016 1 96.31 103 SER A C 1
ATOM 819 O O . SER A 1 103 ? 17.469 21.406 4.469 1 96.31 103 SER A O 1
ATOM 821 N N . LYS A 1 104 ? 15.492 20.406 4.754 1 94.81 104 LYS A N 1
ATOM 822 C CA . LYS A 1 104 ? 14.789 21.219 3.766 1 94.81 104 LYS A CA 1
ATOM 823 C C . LYS A 1 104 ? 14.227 22.484 4.395 1 94.81 104 LYS A C 1
ATOM 825 O O . LYS A 1 104 ? 13.539 23.266 3.73 1 94.81 104 LYS A O 1
ATOM 830 N N . ASN A 1 105 ? 14.43 22.609 5.703 1 96.06 105 ASN A N 1
ATOM 831 C CA . ASN A 1 105 ? 14.016 23.766 6.488 1 96.06 105 ASN A CA 1
ATOM 832 C C . ASN A 1 105 ? 12.5 23.828 6.637 1 96.06 105 ASN A C 1
ATOM 834 O O . ASN A 1 105 ? 11.922 24.922 6.617 1 96.06 105 ASN A O 1
ATOM 838 N N . PHE A 1 106 ? 11.867 22.703 6.723 1 97.62 106 PHE A N 1
ATOM 839 C CA . PHE A 1 106 ? 10.43 22.656 6.934 1 97.62 106 PHE A CA 1
ATOM 840 C C . PHE A 1 106 ? 10.102 22.422 8.406 1 97.62 106 PHE A C 1
ATOM 842 O O . PHE A 1 106 ? 9.023 22.781 8.875 1 97.62 106 PHE A O 1
ATOM 849 N N . VAL A 1 107 ? 11.062 21.766 9.133 1 98.38 107 VAL A N 1
ATOM 850 C CA . VAL A 1 107 ? 10.898 21.391 10.539 1 98.38 107 VAL A CA 1
ATOM 851 C C . VAL A 1 107 ? 12.148 21.781 11.328 1 98.38 107 VAL A C 1
ATOM 853 O O . VAL A 1 107 ? 13.25 21.844 10.781 1 98.38 107 VAL A O 1
ATOM 856 N N . TYR A 1 108 ? 11.992 22.156 12.547 1 98.06 108 TYR A N 1
ATOM 857 C CA . TYR A 1 108 ? 13.141 22.344 13.43 1 98.06 108 TYR A CA 1
ATOM 858 C C . TYR A 1 108 ? 12.938 21.609 14.742 1 98.06 108 TYR A C 1
ATOM 860 O O . TYR A 1 108 ? 11.797 21.344 15.148 1 98.06 108 TYR A O 1
ATOM 868 N N . ARG A 1 109 ? 14.016 21.234 15.312 1 96.62 109 ARG A N 1
ATOM 869 C CA . ARG A 1 109 ? 14.055 20.516 16.578 1 96.62 109 ARG A CA 1
ATOM 870 C C . ARG A 1 109 ? 14.281 21.484 17.75 1 96.62 109 ARG A C 1
ATOM 872 O O . ARG A 1 109 ? 15.047 22.438 17.625 1 96.62 109 ARG A O 1
ATOM 879 N N . HIS A 1 110 ? 13.539 21.234 18.781 1 94.62 110 HIS A N 1
ATOM 880 C CA . HIS A 1 110 ? 13.719 22.016 20 1 94.62 110 HIS A CA 1
ATOM 881 C C . HIS A 1 110 ? 13.984 21.109 21.188 1 94.62 110 HIS A C 1
ATOM 883 O O . HIS A 1 110 ? 13.164 20.25 21.531 1 94.62 110 HIS A O 1
ATOM 889 N N . LYS A 1 111 ? 15.125 21.266 21.812 1 90.06 111 LYS A N 1
ATOM 890 C CA . LYS A 1 111 ? 15.461 20.516 23.016 1 90.06 111 LYS A CA 1
ATOM 891 C C . LYS A 1 111 ? 14.969 21.234 24.281 1 90.06 111 LYS A C 1
ATOM 893 O O . LYS A 1 111 ? 15.078 22.453 24.375 1 90.06 111 LYS A O 1
ATOM 898 N N . THR A 1 112 ? 14.289 20.469 25.125 1 81.69 112 THR A N 1
ATOM 899 C CA . THR A 1 112 ? 13.812 21.078 26.359 1 81.69 112 THR A CA 1
ATOM 900 C C . THR A 1 112 ? 14.906 21.062 27.422 1 81.69 112 THR A C 1
ATOM 902 O O . THR A 1 112 ? 15.75 20.172 27.438 1 81.69 112 THR A O 1
ATOM 905 N N . LYS A 1 113 ? 14.969 22.125 28.109 1 75.75 113 LYS A N 1
ATOM 906 C CA . LYS A 1 113 ? 15.953 22.297 29.172 1 75.75 113 LYS A CA 1
ATOM 907 C C . LYS A 1 113 ? 15.789 21.234 30.25 1 75.75 113 LYS A C 1
ATOM 909 O O . LYS A 1 113 ? 16.781 20.75 30.812 1 75.75 113 LYS A O 1
ATOM 914 N N . ASP A 1 114 ? 14.664 20.891 30.547 1 74.94 114 ASP A N 1
ATOM 915 C CA . ASP A 1 114 ? 14.375 20.016 31.672 1 74.94 114 ASP A CA 1
ATOM 916 C C . ASP A 1 114 ? 14.664 18.547 31.328 1 74.94 114 ASP A C 1
ATOM 918 O O . ASP A 1 114 ? 14.992 17.75 32.188 1 74.94 114 ASP A O 1
ATOM 922 N N . ASN A 1 115 ? 14.438 18.234 30.141 1 66.62 115 ASN A N 1
ATOM 923 C CA . ASN A 1 115 ? 14.688 16.875 29.688 1 66.62 115 ASN A CA 1
ATOM 924 C C . ASN A 1 115 ? 15.492 16.859 28.391 1 66.62 115 ASN A C 1
ATOM 926 O O . ASN A 1 115 ? 14.93 16.938 27.297 1 66.62 115 ASN A O 1
ATOM 930 N N . ALA A 1 116 ? 16.812 16.781 28.578 1 68.25 116 ALA A N 1
ATOM 931 C CA . ALA A 1 116 ? 17.766 16.891 27.484 1 68.25 116 ALA A CA 1
ATOM 932 C C . ALA A 1 116 ? 17.531 15.781 26.453 1 68.25 116 ALA A C 1
ATOM 934 O O . ALA A 1 116 ? 17.938 15.922 25.281 1 68.25 116 ALA A O 1
ATOM 935 N N . LYS A 1 117 ? 16.703 14.789 26.938 1 76.62 117 LYS A N 1
ATOM 936 C CA . LYS A 1 117 ? 16.594 13.648 26.031 1 76.62 117 LYS A CA 1
ATOM 937 C C . LYS A 1 117 ? 15.375 13.781 25.125 1 76.62 117 LYS A C 1
ATOM 939 O O . LYS A 1 117 ? 15.297 13.125 24.078 1 76.62 117 LYS A O 1
ATOM 944 N N . THR A 1 118 ? 14.586 14.742 25.516 1 86.12 118 THR A N 1
ATOM 945 C CA . THR A 1 118 ? 13.367 14.844 24.719 1 86.12 118 THR A CA 1
ATOM 946 C C . THR A 1 118 ? 13.5 15.938 23.656 1 86.12 118 THR A C 1
ATOM 948 O O . THR A 1 118 ? 13.828 17.078 23.984 1 86.12 118 THR A O 1
ATOM 951 N N . ILE A 1 119 ? 13.391 15.539 22.422 1 94.25 119 ILE A N 1
ATOM 952 C CA . ILE A 1 119 ? 13.438 16.469 21.297 1 94.25 119 ILE A CA 1
ATOM 953 C C . ILE A 1 119 ? 12.023 16.766 20.797 1 94.25 119 ILE A C 1
ATOM 955 O O . ILE A 1 119 ? 11.297 15.844 20.422 1 94.25 119 ILE A O 1
ATOM 959 N N . LEU A 1 120 ? 11.641 18.031 20.891 1 96.94 120 LEU A N 1
ATOM 960 C CA . LEU A 1 120 ? 10.336 18.453 20.391 1 96.94 120 LEU A CA 1
ATOM 961 C C . LEU A 1 120 ? 10.438 18.922 18.938 1 96.94 120 LEU A C 1
ATOM 963 O O . LEU A 1 120 ? 11.43 19.547 18.562 1 96.94 120 LEU A O 1
ATOM 967 N N . LEU A 1 121 ? 9.398 18.656 18.125 1 98.12 121 LEU A N 1
ATOM 968 C CA . LEU A 1 121 ? 9.398 19 16.703 1 98.12 121 LEU A CA 1
ATOM 969 C C . LEU A 1 121 ? 8.398 20.109 16.422 1 98.12 121 LEU A C 1
ATOM 971 O O . LEU A 1 121 ? 7.27 20.078 16.922 1 98.12 121 LEU A O 1
ATOM 975 N N . TYR A 1 122 ? 8.82 21.109 15.625 1 98.19 122 TYR A N 1
ATOM 976 C CA . TYR A 1 122 ? 7.977 22.219 15.18 1 98.19 122 TYR A CA 1
ATOM 977 C C . TYR A 1 122 ? 8.18 22.5 13.695 1 98.19 122 TYR A C 1
ATOM 979 O O . TYR A 1 122 ? 9.234 22.203 13.141 1 98.19 122 TYR A O 1
ATOM 987 N N . VAL A 1 123 ? 7.145 23.094 13.102 1 98 123 VAL A N 1
ATOM 988 C CA . VAL A 1 123 ? 7.312 23.453 11.695 1 98 123 VAL A CA 1
ATOM 989 C C . VAL A 1 123 ? 7.828 24.891 11.594 1 98 123 VAL A C 1
ATOM 991 O O . VAL A 1 123 ? 7.543 25.719 12.461 1 98 123 VAL A O 1
ATOM 994 N N . THR A 1 124 ? 8.633 25.172 10.562 1 97.69 124 THR A N 1
ATOM 995 C CA . THR A 1 124 ? 9.008 26.531 10.203 1 97.69 124 THR A CA 1
ATOM 996 C C . THR A 1 124 ? 7.875 27.219 9.445 1 97.69 124 THR A C 1
ATOM 998 O O . THR A 1 124 ? 6.836 26.609 9.18 1 97.69 124 THR A O 1
ATOM 1001 N N . ASP A 1 125 ? 8.086 28.516 9.117 1 95.56 125 ASP A N 1
ATOM 1002 C CA . ASP A 1 125 ? 7.113 29.219 8.289 1 95.56 125 ASP A CA 1
ATOM 1003 C C . ASP A 1 125 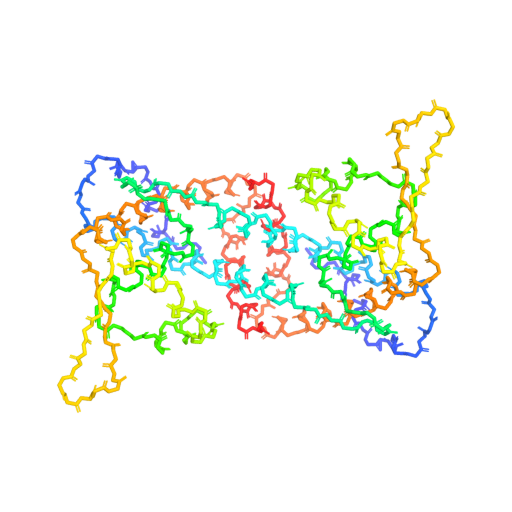? 6.977 28.562 6.918 1 95.56 125 ASP A C 1
ATOM 1005 O O . ASP A 1 125 ? 5.871 28.453 6.387 1 95.56 125 ASP A O 1
ATOM 1009 N N . GLU A 1 126 ? 8.094 28.172 6.43 1 94.88 126 GLU A N 1
ATOM 1010 C CA . GLU A 1 126 ? 8.062 27.469 5.145 1 94.88 126 GLU A CA 1
ATOM 1011 C C . GLU A 1 126 ? 7.352 26.125 5.262 1 94.88 126 GLU A C 1
ATOM 1013 O O . GLU A 1 126 ? 6.566 25.75 4.387 1 94.88 126 GLU A O 1
ATOM 1018 N N . GLY A 1 127 ? 7.633 25.422 6.34 1 96.31 127 GLY A N 1
ATOM 1019 C CA . GLY A 1 127 ? 6.957 24.156 6.602 1 96.31 127 GLY A CA 1
ATOM 1020 C C . GLY A 1 127 ? 5.453 24.297 6.727 1 96.31 127 GLY A C 1
ATOM 1021 O O . GLY A 1 127 ? 4.699 23.438 6.266 1 96.31 127 GLY A O 1
ATOM 1022 N N . LEU A 1 128 ? 5.082 25.359 7.332 1 95 128 LEU A N 1
ATOM 1023 C CA . LEU A 1 128 ? 3.66 25.656 7.477 1 95 128 LEU A CA 1
ATOM 1024 C C . LEU A 1 128 ? 3.006 25.875 6.113 1 95 128 LEU A C 1
ATOM 1026 O O . LEU A 1 128 ? 1.909 25.359 5.863 1 95 128 LEU A O 1
ATOM 1030 N N . SER A 1 129 ? 3.678 26.578 5.305 1 92.94 129 SER A N 1
ATOM 1031 C CA . SER A 1 129 ? 3.162 26.844 3.965 1 92.94 129 SER A CA 1
ATOM 1032 C C . SER A 1 129 ? 3.027 25.562 3.158 1 92.94 129 SER A C 1
ATOM 1034 O O . SER A 1 129 ? 2.018 25.344 2.484 1 92.94 129 SER A O 1
ATOM 1036 N N . VAL A 1 130 ? 3.996 24.688 3.273 1 94.19 130 VAL A N 1
ATOM 1037 C CA . VAL A 1 130 ? 3.992 23.438 2.545 1 94.19 130 VAL A CA 1
ATOM 1038 C C . VAL A 1 130 ? 2.873 22.531 3.07 1 94.19 130 VAL A C 1
ATOM 1040 O O . VAL A 1 130 ? 2.176 21.875 2.291 1 94.19 130 VAL A O 1
ATOM 1043 N N . SER A 1 131 ? 2.725 22.531 4.34 1 93.5 131 SER A N 1
ATOM 1044 C CA . SER A 1 131 ? 1.66 21.734 4.941 1 93.5 131 SER A CA 1
ATOM 1045 C C . SER A 1 131 ? 0.289 22.188 4.445 1 93.5 131 SER A C 1
ATOM 1047 O O . SER A 1 131 ? -0.557 21.359 4.113 1 93.5 131 SER A O 1
ATOM 1049 N N . LYS A 1 132 ? 0.09 23.469 4.398 1 90.44 132 LYS A N 1
ATOM 1050 C CA . LYS A 1 132 ? -1.181 24 3.92 1 90.44 132 LYS A CA 1
ATOM 1051 C C . LYS A 1 132 ? -1.428 23.625 2.463 1 90.44 132 LYS A C 1
ATOM 1053 O O . LYS A 1 132 ? -2.539 23.234 2.098 1 90.44 132 LYS A O 1
ATOM 1058 N N . ALA A 1 133 ? -0.362 23.766 1.721 1 90.69 133 ALA A N 1
ATOM 1059 C CA . ALA A 1 133 ? -0.465 23.391 0.314 1 90.69 133 ALA A CA 1
ATOM 1060 C C . ALA A 1 133 ? -0.786 21.906 0.168 1 90.69 133 ALA A C 1
ATOM 1062 O O . ALA A 1 133 ? -1.583 21.516 -0.69 1 90.69 133 ALA A O 1
ATOM 1063 N N . HIS A 1 134 ? -0.157 21.125 0.947 1 90 134 HIS A N 1
ATOM 1064 C CA . HIS A 1 134 ? -0.41 19.688 0.938 1 90 134 HIS A CA 1
ATOM 1065 C C . HIS A 1 134 ? -1.857 19.391 1.311 1 90 134 HIS A C 1
ATOM 1067 O O . HIS A 1 134 ? -2.494 18.531 0.691 1 90 134 HIS A O 1
ATOM 1073 N N . LYS A 1 135 ? -2.379 20.016 2.342 1 88.81 135 LYS A N 1
ATOM 1074 C CA . LYS A 1 135 ? -3.762 19.812 2.762 1 88.81 135 LYS A CA 1
ATOM 1075 C C . LYS A 1 135 ? -4.734 20.125 1.626 1 88.81 135 LYS A C 1
ATOM 1077 O O . LYS A 1 135 ? -5.691 19.375 1.404 1 88.81 135 LYS A O 1
ATOM 1082 N N . LEU A 1 136 ? -4.418 21.188 1 1 87.44 136 LEU A N 1
ATOM 1083 C CA . LEU A 1 136 ? -5.266 21.578 -0.123 1 87.44 136 LEU A CA 1
ATOM 1084 C C . LEU A 1 136 ? -5.199 20.531 -1.235 1 87.44 136 LEU A C 1
ATOM 1086 O O . LEU A 1 136 ? -6.23 20.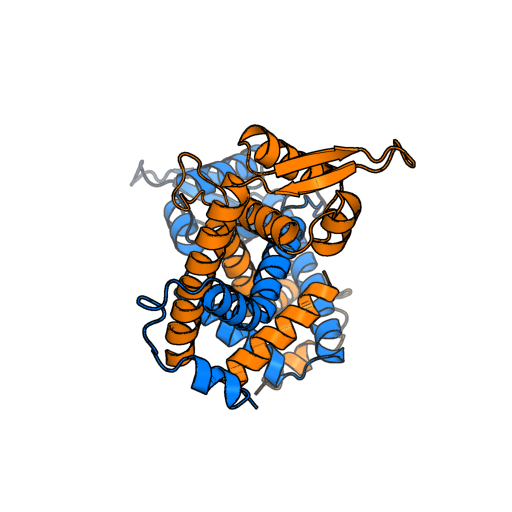109 -1.765 1 87.44 136 LEU A O 1
ATOM 1090 N N . PHE A 1 137 ? -3.992 20.203 -1.525 1 87.38 137 PHE A N 1
ATOM 1091 C CA . PHE A 1 137 ? -3.785 19.188 -2.553 1 87.38 137 PHE A CA 1
ATOM 1092 C C . PHE A 1 137 ? -4.527 17.906 -2.203 1 87.38 137 PHE A C 1
ATOM 1094 O O . PHE A 1 137 ? -5.25 17.344 -3.035 1 87.38 137 PHE A O 1
ATOM 1101 N N . ASP A 1 138 ? -4.336 17.406 -1.007 1 87 138 ASP A N 1
ATOM 1102 C CA . ASP A 1 138 ? -4.949 16.172 -0.532 1 87 138 ASP A CA 1
ATOM 1103 C C . ASP A 1 138 ? -6.473 16.266 -0.59 1 87 138 ASP A C 1
ATOM 1105 O O . ASP A 1 138 ? -7.141 15.312 -1.003 1 87 138 ASP A O 1
ATOM 1109 N N . THR A 1 139 ? -6.996 17.359 -0.146 1 86.69 139 THR A N 1
ATOM 1110 C CA . THR A 1 139 ? -8.445 17.562 -0.131 1 86.69 139 THR A CA 1
ATOM 1111 C C . THR A 1 139 ? -9.016 17.484 -1.542 1 86.69 139 THR A C 1
ATOM 1113 O O . THR A 1 139 ? -10.039 16.828 -1.764 1 86.69 139 THR A O 1
ATOM 1116 N N . LEU A 1 140 ? -8.32 18.141 -2.451 1 87.38 140 LEU A N 1
ATOM 1117 C CA . LEU A 1 140 ? -8.781 18.125 -3.838 1 87.38 140 LEU A CA 1
ATOM 1118 C C . LEU A 1 140 ? -8.703 16.719 -4.422 1 87.38 140 LEU A C 1
AT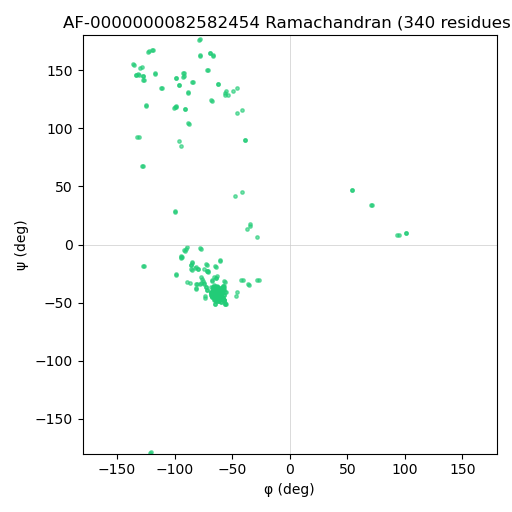OM 1120 O O . LEU A 1 140 ? -9.641 16.266 -5.09 1 87.38 140 LEU A O 1
ATOM 1124 N N . GLU A 1 141 ? -7.602 16.016 -4.195 1 86.94 141 GLU A N 1
ATOM 1125 C CA . GLU A 1 141 ? -7.406 14.672 -4.73 1 86.94 141 GLU A CA 1
ATOM 1126 C C . GLU A 1 141 ? -8.414 13.688 -4.137 1 86.94 141 GLU A C 1
ATOM 1128 O O . GLU A 1 141 ? -8.961 12.852 -4.852 1 86.94 141 GLU A O 1
ATOM 1133 N N . ILE A 1 142 ? -8.648 13.781 -2.822 1 87.62 142 ILE A N 1
ATOM 1134 C CA . ILE A 1 142 ? -9.602 12.906 -2.146 1 87.62 142 ILE A CA 1
ATOM 1135 C C . ILE A 1 142 ? -11.008 13.156 -2.686 1 87.62 142 ILE A C 1
ATOM 1137 O O . ILE A 1 142 ? -11.75 12.219 -2.967 1 87.62 142 ILE A O 1
ATOM 1141 N N . SER A 1 143 ? -11.352 14.43 -2.818 1 87.5 143 SER A N 1
ATOM 1142 C CA . SER A 1 143 ? -12.664 14.797 -3.34 1 87.5 143 SER A CA 1
ATOM 1143 C C . SER A 1 143 ? -12.875 14.234 -4.742 1 87.5 143 SER A C 1
ATOM 1145 O O . SER A 1 143 ? -13.938 13.68 -5.043 1 87.5 143 SER A O 1
ATOM 1147 N N . LYS A 1 144 ? -11.891 14.398 -5.531 1 90.44 144 LYS A N 1
ATOM 1148 C CA . LYS A 1 144 ? -11.969 13.867 -6.891 1 90.44 144 LYS A CA 1
ATOM 1149 C C . LYS A 1 144 ? -12.125 12.352 -6.883 1 90.44 144 LYS A C 1
ATOM 1151 O O . LYS A 1 144 ? -12.961 11.805 -7.609 1 90.44 144 LYS A O 1
ATOM 1156 N N . THR A 1 145 ? -11.375 11.633 -6.086 1 90.38 145 THR A N 1
ATOM 1157 C CA . THR A 1 145 ? -11.422 10.18 -5.992 1 90.38 145 THR A CA 1
ATOM 1158 C C . THR A 1 145 ? -12.797 9.719 -5.523 1 90.38 145 THR A C 1
ATOM 1160 O O . THR A 1 145 ? -13.359 8.766 -6.078 1 90.38 145 THR A O 1
ATOM 1163 N N . LEU A 1 146 ? -13.281 10.375 -4.504 1 88.62 146 LEU A N 1
ATOM 1164 C CA . LEU A 1 146 ? -14.594 10.016 -3.979 1 88.62 146 LEU A CA 1
ATOM 1165 C C . LEU A 1 146 ? -15.672 10.219 -5.035 1 88.62 146 LEU A C 1
ATOM 1167 O O . LEU A 1 146 ? -16.594 9.406 -5.152 1 88.62 146 LEU A O 1
ATOM 1171 N N . LYS A 1 147 ? -15.57 11.328 -5.73 1 91.56 147 LYS A N 1
ATOM 1172 C CA . LYS A 1 147 ? -16.5 11.586 -6.82 1 91.56 147 LYS A CA 1
ATOM 1173 C C . LYS A 1 147 ? -16.438 10.484 -7.875 1 91.56 147 LYS A C 1
ATOM 1175 O O . LYS A 1 147 ? -17.469 9.961 -8.305 1 91.56 147 LYS A O 1
ATOM 1180 N N . ASP A 1 148 ? -15.25 10.094 -8.25 1 93.62 148 ASP A N 1
ATOM 1181 C CA . ASP A 1 148 ? -15.055 9.047 -9.25 1 93.62 148 ASP A CA 1
ATOM 1182 C C . ASP A 1 148 ? -15.594 7.707 -8.742 1 93.62 148 ASP A C 1
ATOM 1184 O O . ASP A 1 148 ? -16.25 6.98 -9.492 1 93.62 148 ASP A O 1
ATOM 1188 N N . LEU A 1 149 ? -15.336 7.371 -7.48 1 93.25 149 LEU A N 1
ATOM 1189 C CA . LEU A 1 149 ? -15.805 6.125 -6.887 1 93.25 149 LEU A CA 1
ATOM 1190 C C . LEU A 1 149 ? -17.328 6.086 -6.852 1 93.25 149 LEU A C 1
ATOM 1192 O O . LEU A 1 149 ? -17.938 5.023 -7.008 1 93.25 149 LEU A O 1
ATOM 1196 N N . SER A 1 150 ? -17.906 7.262 -6.605 1 93 150 SER A N 1
ATOM 1197 C CA . SER A 1 150 ? -19.359 7.344 -6.465 1 93 150 SER A CA 1
ATOM 1198 C C . SER A 1 150 ? -20.062 6.984 -7.77 1 93 150 SER A C 1
ATOM 1200 O O . SER A 1 150 ? -21.25 6.684 -7.773 1 93 150 SER A O 1
ATOM 1202 N N . ASN A 1 151 ? -19.344 7.031 -8.891 1 94.88 151 ASN A N 1
ATOM 1203 C CA . ASN A 1 151 ? -19.906 6.621 -10.18 1 94.88 151 ASN A CA 1
ATOM 1204 C C . ASN A 1 151 ? -20.062 5.105 -10.258 1 94.88 151 ASN A C 1
ATOM 1206 O O . ASN A 1 151 ? -20.812 4.598 -11.102 1 94.88 151 ASN A O 1
ATOM 1210 N N . TYR A 1 152 ? -19.391 4.34 -9.383 1 95.62 152 TYR A N 1
ATOM 1211 C CA . TYR A 1 152 ? -19.359 2.891 -9.531 1 95.62 152 TYR A CA 1
ATOM 1212 C C . TYR A 1 152 ? -19.781 2.203 -8.234 1 95.62 152 TYR A C 1
ATOM 1214 O O . TYR A 1 152 ? -20.109 1.015 -8.234 1 95.62 152 TYR A O 1
ATOM 1222 N N . CYS A 1 153 ? -19.734 2.904 -7.121 1 95.81 153 CYS A N 1
ATOM 1223 C CA . CYS A 1 153 ? -20.031 2.346 -5.809 1 95.81 153 CYS A CA 1
ATOM 1224 C C . CYS A 1 153 ? -21.016 3.223 -5.051 1 95.81 153 CYS A C 1
ATOM 1226 O O . CYS A 1 153 ? -20.984 4.449 -5.172 1 95.81 153 CYS A O 1
ATOM 1228 N N . THR A 1 154 ? -21.844 2.623 -4.277 1 95.06 154 THR A N 1
ATOM 1229 C CA . THR A 1 154 ? -22.797 3.371 -3.455 1 95.06 154 THR A CA 1
ATOM 1230 C C . THR A 1 154 ? -22.094 3.957 -2.23 1 95.06 154 THR A C 1
ATOM 1232 O O . THR A 1 154 ? -20.984 3.537 -1.879 1 95.06 154 THR A O 1
ATOM 1235 N N . ALA A 1 155 ? -22.75 4.918 -1.624 1 93 155 ALA A N 1
ATOM 1236 C CA . ALA A 1 155 ? -22.219 5.516 -0.405 1 93 155 ALA A CA 1
ATOM 1237 C C . ALA A 1 155 ? -22.016 4.465 0.682 1 93 155 ALA A C 1
ATOM 1239 O O . ALA A 1 155 ? -21.047 4.516 1.432 1 93 155 ALA A O 1
ATOM 1240 N N . GLU A 1 156 ? -22.938 3.518 0.711 1 94.31 156 GLU A N 1
ATOM 1241 C CA . GLU A 1 156 ? -22.859 2.447 1.7 1 94.31 156 GLU A CA 1
ATOM 1242 C C . GLU A 1 156 ? -21.641 1.56 1.451 1 94.31 156 GLU A C 1
ATOM 1244 O O . GLU A 1 156 ? -20.969 1.137 2.396 1 94.31 156 GLU A O 1
ATOM 1249 N N . GLU A 1 157 ? -21.359 1.306 0.227 1 95.12 157 GLU A N 1
ATOM 1250 C CA . GLU A 1 157 ? -20.188 0.499 -0.132 1 95.12 1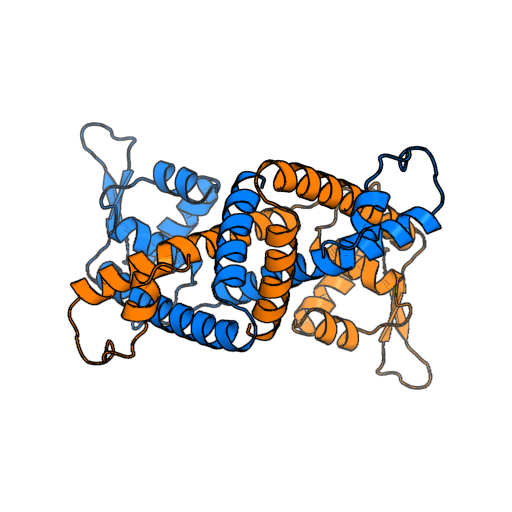57 GLU A CA 1
ATOM 1251 C C . GLU A 1 157 ? -18.891 1.211 0.233 1 95.12 157 GLU A C 1
ATOM 1253 O O . GLU A 1 157 ? -17.953 0.585 0.731 1 95.12 157 GLU A O 1
ATOM 1258 N N . ILE A 1 158 ? -18.906 2.471 0.009 1 94 158 ILE A N 1
ATOM 1259 C CA . ILE A 1 158 ? -17.719 3.262 0.31 1 94 158 ILE A CA 1
ATOM 1260 C C . ILE A 1 158 ? -17.5 3.328 1.821 1 94 158 ILE A C 1
ATOM 1262 O O . ILE A 1 158 ? -16.375 3.197 2.307 1 94 158 ILE A O 1
ATOM 1266 N N . ASP A 1 159 ? -18.562 3.506 2.533 1 92.88 159 ASP A N 1
ATOM 1267 C CA . ASP A 1 159 ? -18.484 3.502 3.99 1 92.88 159 ASP A CA 1
ATOM 1268 C C . ASP A 1 159 ? -17.969 2.164 4.512 1 92.88 159 ASP A C 1
ATOM 1270 O O . ASP A 1 159 ? -17.141 2.127 5.426 1 92.88 159 ASP A O 1
ATOM 1274 N N . ALA A 1 160 ? -18.469 1.125 3.941 1 93.38 160 ALA A N 1
ATOM 1275 C CA . ALA A 1 160 ? -18.016 -0.209 4.316 1 93.38 160 ALA A CA 1
ATOM 1276 C C . ALA A 1 160 ? -16.516 -0.378 4.027 1 93.38 160 ALA A C 1
ATOM 1278 O O . ALA A 1 160 ? -15.797 -0.991 4.812 1 93.38 160 ALA A O 1
ATOM 1279 N N . PHE A 1 161 ? -16.109 0.176 2.889 1 95 161 PHE A N 1
ATOM 1280 C CA . PHE A 1 161 ? -14.711 0.132 2.506 1 95 161 PHE A CA 1
ATOM 1281 C C . PHE A 1 161 ? -13.836 0.77 3.578 1 95 161 PHE A C 1
ATOM 1283 O O . PHE A 1 161 ? -12.859 0.171 4.023 1 95 161 PHE A O 1
ATOM 1290 N N . TYR A 1 162 ? -14.219 1.939 4.039 1 92.69 162 TYR A N 1
ATOM 1291 C CA . TYR A 1 162 ? -13.438 2.641 5.055 1 92.69 162 TYR A CA 1
ATOM 1292 C C . TYR A 1 162 ? -13.461 1.881 6.379 1 92.69 162 TYR A C 1
ATOM 1294 O O . TYR A 1 162 ? -12.453 1.83 7.086 1 92.69 162 TYR A O 1
ATOM 1302 N N . LYS A 1 163 ? -14.555 1.285 6.703 1 93.44 163 LYS A N 1
ATOM 1303 C CA . LYS A 1 163 ? -14.648 0.51 7.934 1 93.44 163 LYS A CA 1
ATOM 1304 C C . LYS A 1 163 ? -13.719 -0.698 7.898 1 93.44 163 LYS A C 1
ATOM 1306 O O . LYS A 1 163 ? -12.945 -0.923 8.836 1 93.44 163 LYS A O 1
ATOM 1311 N N . VAL A 1 164 ? -13.812 -1.447 6.863 1 94.56 164 VAL A N 1
ATOM 1312 C CA . VAL A 1 164 ? -13.023 -2.672 6.742 1 94.56 164 VAL A CA 1
ATOM 1313 C C . VAL A 1 164 ? -11.539 -2.332 6.73 1 94.56 164 VAL A C 1
ATOM 1315 O O . VAL A 1 164 ? -10.734 -3.01 7.375 1 94.56 164 VAL A O 1
ATOM 1318 N N . ILE A 1 165 ? -11.188 -1.305 5.973 1 94.38 165 ILE A N 1
ATOM 1319 C CA . ILE A 1 165 ? -9.781 -0.923 5.883 1 94.38 165 ILE A CA 1
ATOM 1320 C C . ILE A 1 165 ? -9.258 -0.534 7.266 1 94.38 165 ILE A C 1
ATOM 1322 O O . ILE A 1 165 ? -8.117 -0.83 7.609 1 94.38 165 ILE A O 1
ATOM 1326 N N . ALA A 1 166 ? -10.102 0.171 8.039 1 91.75 166 ALA A N 1
ATOM 1327 C CA . ALA A 1 166 ? -9.711 0.558 9.398 1 91.75 166 ALA A CA 1
ATOM 1328 C C . ALA A 1 166 ? -9.477 -0.67 10.273 1 91.75 166 ALA A C 1
ATOM 1330 O O . ALA A 1 166 ? -8.477 -0.749 10.984 1 91.75 166 ALA A O 1
ATOM 1331 N N . VAL A 1 167 ? -10.328 -1.614 10.195 1 93.75 167 VAL A N 1
ATOM 1332 C CA . VAL A 1 167 ? -10.203 -2.846 10.969 1 93.75 167 VAL A CA 1
ATOM 1333 C C . VAL A 1 167 ? -8.992 -3.641 10.484 1 93.75 167 VAL A C 1
ATOM 1335 O O . VAL A 1 167 ? -8.203 -4.137 11.289 1 93.75 167 VAL A O 1
ATOM 1338 N N . PHE A 1 168 ? -8.867 -3.729 9.156 1 93.56 168 PHE A N 1
ATOM 1339 C CA . PHE A 1 168 ? -7.754 -4.449 8.539 1 93.56 168 PHE A CA 1
ATOM 1340 C C . PHE A 1 168 ? -6.422 -3.867 8.992 1 93.56 168 PHE A C 1
ATOM 1342 O O . PHE A 1 168 ? -5.48 -4.613 9.289 1 93.56 168 PHE A O 1
ATOM 1349 N N . THR A 1 169 ? -6.379 -2.607 9.109 1 91.12 169 THR A N 1
ATOM 1350 C CA . THR A 1 169 ? -5.16 -1.921 9.531 1 91.12 169 THR A CA 1
ATOM 1351 C C . THR A 1 169 ? -4.762 -2.338 10.938 1 91.12 169 THR A C 1
ATOM 1353 O O . THR A 1 169 ? -3.578 -2.539 11.219 1 91.12 169 THR A O 1
ATOM 1356 N N . THR A 1 170 ? -5.707 -2.564 11.805 1 88.94 170 THR A N 1
ATOM 1357 C CA . THR A 1 170 ? -5.426 -2.953 13.18 1 88.94 170 THR A CA 1
ATOM 1358 C C . THR A 1 170 ? -4.914 -4.391 13.242 1 88.94 170 THR A C 1
ATOM 1360 O O . THR A 1 170 ? -4.281 -4.789 14.227 1 88.94 170 THR A O 1
ATOM 1363 N N . LEU A 1 171 ? -5.25 -5.184 12.195 1 87.75 171 LEU A N 1
ATOM 1364 C CA . LEU A 1 171 ? -4.855 -6.59 12.172 1 87.75 171 LEU A CA 1
ATOM 1365 C C . LEU A 1 171 ? -3.447 -6.75 11.609 1 87.75 171 LEU A C 1
ATOM 1367 O O . LEU A 1 171 ? -2.863 -7.832 11.695 1 87.75 171 LEU A O 1
ATOM 1371 N N . LEU A 1 172 ? -2.908 -5.699 10.891 1 83.56 172 LEU A N 1
ATOM 1372 C CA . LEU A 1 172 ? -1.581 -5.754 10.281 1 83.56 172 LEU A CA 1
ATOM 1373 C C . LEU A 1 172 ? -0.498 -5.492 11.328 1 83.56 172 LEU A C 1
ATOM 1375 O O . LEU A 1 172 ? 0.554 -6.137 11.312 1 83.56 172 LEU A O 1
ATOM 1379 N N . MET B 1 1 ? -24.906 5.121 7.449 1 22.19 1 MET B N 1
ATOM 1380 C CA . MET B 1 1 ? -25.438 6.32 6.801 1 22.19 1 MET B CA 1
ATOM 1381 C C . MET B 1 1 ? -24.297 7.223 6.316 1 22.19 1 MET B C 1
ATOM 1383 O O . MET B 1 1 ? -23.391 7.551 7.082 1 22.19 1 MET B O 1
ATOM 1387 N N . ILE B 1 2 ? -23.906 7.207 5.172 1 34.81 2 ILE B N 1
ATOM 1388 C CA . ILE B 1 2 ? -23.094 8.32 4.699 1 34.81 2 ILE B CA 1
ATOM 1389 C C . ILE B 1 2 ? -23.625 9.633 5.281 1 34.81 2 ILE B C 1
ATOM 1391 O O . ILE B 1 2 ? -24.781 10 5.047 1 34.81 2 ILE B O 1
ATOM 1395 N N . ASN B 1 3 ? -23.219 10.062 6.328 1 34.81 3 ASN B N 1
ATOM 1396 C CA . ASN B 1 3 ? -23.969 11.094 7.043 1 34.81 3 ASN B CA 1
ATOM 1397 C C . ASN B 1 3 ? -24.219 12.312 6.16 1 34.81 3 ASN B C 1
ATOM 1399 O O . ASN B 1 3 ? -23.484 12.562 5.211 1 34.81 3 ASN B O 1
ATOM 1403 N N . GLU B 1 4 ? -25.469 12.859 6.086 1 38.91 4 GLU B N 1
ATOM 1404 C CA . GLU B 1 4 ? -25.969 14.078 5.461 1 38.91 4 GLU B CA 1
ATOM 1405 C C . GLU B 1 4 ? -24.891 15.148 5.402 1 38.91 4 GLU B C 1
ATOM 1407 O O . GLU B 1 4 ? -24.938 16.031 4.547 1 38.91 4 GLU B O 1
ATOM 1412 N N . ASN B 1 5 ? -24.078 15.102 6.309 1 37.44 5 ASN B N 1
ATOM 1413 C CA . ASN B 1 5 ? -23.078 16.141 6.465 1 37.44 5 ASN B CA 1
ATOM 1414 C C . ASN B 1 5 ? -21.953 15.992 5.441 1 37.44 5 ASN B C 1
ATOM 1416 O O . ASN B 1 5 ? -21.25 16.969 5.129 1 37.44 5 ASN B O 1
ATOM 1420 N N . ASP B 1 6 ? -21.656 14.758 5.008 1 38.94 6 ASP B N 1
ATOM 1421 C CA . ASP B 1 6 ? -20.594 14.609 4.023 1 38.94 6 ASP B CA 1
ATOM 1422 C C . ASP B 1 6 ? -21.047 15.078 2.645 1 38.94 6 ASP B C 1
ATOM 1424 O O . ASP B 1 6 ? -20.25 15.617 1.873 1 38.94 6 ASP B O 1
ATOM 1428 N N . LYS B 1 7 ? -22.188 14.734 2.229 1 41.19 7 LYS B N 1
ATOM 1429 C CA . LYS B 1 7 ? -22.766 15.156 0.958 1 41.19 7 LYS B CA 1
ATOM 1430 C C . LYS B 1 7 ? -22.812 16.688 0.86 1 41.19 7 LYS B C 1
ATOM 1432 O O . LYS B 1 7 ? -22.734 17.25 -0.235 1 41.19 7 LYS B O 1
ATOM 1437 N N . SER B 1 8 ? -23.406 17.234 1.969 1 35.94 8 SER B N 1
ATOM 1438 C CA . SER B 1 8 ? -23.547 18.688 1.972 1 35.94 8 SER B CA 1
ATOM 1439 C C . SER B 1 8 ? -22.188 19.375 1.776 1 35.94 8 SER B C 1
ATOM 1441 O O . SER B 1 8 ? -22.125 20.547 1.393 1 35.94 8 SER B O 1
ATOM 1443 N N . LEU B 1 9 ? -21.219 18.688 2.307 1 37.81 9 LEU B N 1
ATOM 1444 C CA . LEU B 1 9 ? -19.922 19.328 2.256 1 37.81 9 LEU B CA 1
ATOM 1445 C C . LEU B 1 9 ? -19.281 19.156 0.882 1 37.81 9 LEU B C 1
ATOM 1447 O O . LEU B 1 9 ? -18.297 19.828 0.56 1 37.81 9 LEU B O 1
ATOM 1451 N N . ILE B 1 10 ? -19.734 18.156 0.139 1 36.94 10 ILE B N 1
ATOM 1452 C CA . ILE B 1 10 ? -19.25 17.984 -1.23 1 36.94 10 ILE B CA 1
ATOM 1453 C C . ILE B 1 10 ? -19.938 19.016 -2.137 1 36.94 10 ILE B C 1
ATOM 1455 O O . ILE B 1 10 ? -19.734 19 -3.354 1 36.94 10 ILE B O 1
ATOM 1459 N N . ALA B 1 11 ? -21.141 19.453 -1.799 1 31.92 11 ALA B N 1
ATOM 1460 C CA . ALA B 1 11 ? -21.578 20.531 -2.695 1 31.92 11 ALA B CA 1
ATOM 1461 C C . ALA B 1 11 ? -20.438 21.5 -3.004 1 31.92 11 ALA B C 1
ATOM 1463 O O . ALA B 1 11 ? -19.734 21.938 -2.096 1 31.92 11 ALA B O 1
ATOM 1464 N N . GLN B 1 12 ? -19.984 21.594 -4.297 1 35.25 12 GLN B N 1
ATOM 1465 C CA . GLN B 1 12 ? -19 22.406 -5.008 1 35.25 12 GLN B CA 1
ATOM 1466 C C . GLN B 1 12 ? -18.828 23.766 -4.344 1 35.25 12 GLN B C 1
ATOM 1468 O O . GLN B 1 12 ? -19.188 24.797 -4.922 1 35.25 12 GLN B O 1
ATOM 1473 N N . LYS B 1 13 ? -19.359 24.047 -3.285 1 36 13 LYS B N 1
ATOM 1474 C CA . LYS B 1 13 ? -19 25.422 -2.975 1 36 13 LYS B CA 1
ATOM 1475 C C . LYS B 1 13 ? -17.516 25.656 -3.188 1 36 13 LYS B C 1
ATOM 1477 O O . LYS B 1 13 ? -16.688 24.781 -2.926 1 36 13 LYS B O 1
ATOM 1482 N N . ASP B 1 14 ? -17 26.75 -3.848 1 35.41 14 ASP B N 1
ATOM 1483 C CA . ASP B 1 14 ? -15.797 27.312 -4.43 1 35.41 14 ASP B CA 1
ATOM 1484 C C . ASP B 1 14 ? -14.609 27.172 -3.48 1 35.41 14 ASP B C 1
ATOM 1486 O O . ASP B 1 14 ? -14.336 28.062 -2.674 1 35.41 14 ASP B O 1
ATOM 1490 N N . VAL B 1 15 ? -14.422 26.141 -2.848 1 45.16 15 VAL B N 1
ATOM 1491 C CA . VAL B 1 15 ? -13.172 26.062 -2.104 1 45.16 15 VAL B CA 1
ATOM 1492 C C . VAL B 1 15 ? -12.062 26.766 -2.877 1 45.16 15 VAL B C 1
ATOM 1494 O O . VAL B 1 15 ? -10.938 26.906 -2.383 1 45.16 15 VAL B O 1
ATOM 1497 N N . SER B 1 16 ? -12.109 26.672 -4.199 1 43.56 16 SER B N 1
ATOM 1498 C CA . SER B 1 16 ? -11.172 27.453 -5.004 1 43.56 16 SER B CA 1
ATOM 1499 C C . SER B 1 16 ? -11.094 28.906 -4.516 1 43.56 16 SER B C 1
ATOM 1501 O O . SER B 1 16 ? -10.047 29.547 -4.641 1 43.56 16 SER B O 1
ATOM 1503 N N . SER B 1 17 ? -12.25 29.469 -4.172 1 42.59 17 SER B N 1
ATOM 1504 C CA . SER B 1 17 ? -12.289 30.922 -4.02 1 42.59 17 SER B CA 1
ATOM 1505 C C . SER B 1 17 ? -11.945 31.328 -2.59 1 42.59 17 SER B C 1
ATOM 1507 O O . SER B 1 17 ? -11.688 32.5 -2.322 1 42.59 17 SER B O 1
ATOM 1509 N N . THR B 1 18 ? -12.32 30.438 -1.481 1 44.91 18 THR B N 1
ATOM 1510 C CA . THR B 1 18 ? -12.148 31.078 -0.177 1 44.91 18 THR B CA 1
ATOM 1511 C C . THR B 1 18 ? -10.805 30.703 0.435 1 44.91 18 THR B C 1
ATOM 1513 O O . THR B 1 18 ? -10.492 29.516 0.592 1 44.91 18 THR B O 1
ATOM 1516 N N . ASN B 1 19 ? -9.695 31.344 0.256 1 51.12 19 ASN B N 1
ATOM 1517 C CA . ASN B 1 19 ? -8.352 31.484 0.81 1 51.12 19 ASN B CA 1
ATOM 1518 C C . ASN B 1 19 ? -8.359 31.391 2.334 1 51.12 19 ASN B C 1
ATOM 1520 O O . ASN B 1 19 ? -7.441 31.875 2.994 1 51.12 19 ASN B O 1
ATOM 1524 N N . ASP B 1 20 ? -9.523 30.906 2.982 1 62.91 20 ASP B N 1
ATOM 1525 C CA . ASP B 1 20 ? -9.602 30.891 4.441 1 62.91 20 ASP B CA 1
ATOM 1526 C C . ASP B 1 20 ? -9.016 29.609 5.012 1 62.91 20 ASP B C 1
ATOM 1528 O O . ASP B 1 20 ? -9.523 28.516 4.754 1 62.91 20 ASP B O 1
ATOM 1532 N N . ASP B 1 21 ? -7.844 29.609 5.57 1 70.81 21 ASP B N 1
ATOM 1533 C CA . ASP B 1 21 ? -7.078 28.531 6.191 1 70.81 21 ASP B CA 1
ATOM 1534 C C . ASP B 1 21 ? -7.977 27.656 7.051 1 70.81 21 ASP B C 1
ATOM 1536 O O . ASP B 1 21 ? -7.812 26.422 7.078 1 70.81 21 ASP B O 1
ATOM 1540 N N . SER B 1 22 ? -8.945 28.219 7.57 1 73.38 22 SER B N 1
ATOM 1541 C CA . SER B 1 22 ? -9.836 27.484 8.461 1 73.38 22 SER B CA 1
ATOM 1542 C C . SER B 1 22 ? -10.711 26.5 7.684 1 73.38 22 SER B C 1
ATOM 1544 O O . SER B 1 22 ? -10.969 25.391 8.148 1 73.38 22 SER B O 1
ATOM 1546 N N . ILE B 1 23 ? -11.102 26.922 6.523 1 68.56 23 ILE B N 1
ATOM 1547 C CA . ILE B 1 23 ? -11.961 26.078 5.703 1 68.56 23 ILE B CA 1
ATOM 1548 C C . ILE B 1 23 ? -11.148 24.906 5.148 1 68.56 23 ILE B C 1
ATOM 1550 O O . ILE B 1 23 ? -11.625 23.781 5.125 1 68.56 23 ILE B O 1
ATOM 1554 N N . ILE B 1 24 ? -9.945 25.281 4.789 1 70.44 24 ILE B N 1
ATOM 1555 C CA . ILE B 1 24 ? -9.078 24.234 4.266 1 70.44 24 ILE B CA 1
ATOM 1556 C C . ILE B 1 24 ? -8.82 23.188 5.34 1 70.44 24 ILE B C 1
ATOM 1558 O O . ILE B 1 24 ? -8.945 21.984 5.086 1 70.44 24 ILE B O 1
ATOM 1562 N N . ASP B 1 25 ? -8.562 23.641 6.496 1 74.88 25 ASP B N 1
ATOM 1563 C CA . ASP B 1 25 ? -8.289 22.719 7.602 1 74.88 25 ASP B CA 1
ATOM 1564 C C . ASP B 1 25 ? -9.508 21.875 7.93 1 74.88 25 ASP B C 1
ATOM 1566 O O . ASP B 1 25 ? -9.383 20.656 8.125 1 74.88 25 ASP B O 1
ATOM 1570 N N . ALA B 1 26 ? -10.641 22.5 7.98 1 72.56 26 ALA B N 1
ATOM 1571 C CA . ALA B 1 26 ? -11.867 21.781 8.336 1 72.56 26 ALA B CA 1
ATOM 1572 C C . ALA B 1 26 ? -12.211 20.734 7.293 1 72.56 26 ALA B C 1
ATOM 1574 O O . ALA B 1 26 ? -12.57 19.609 7.633 1 72.56 26 ALA B O 1
ATOM 1575 N N . THR B 1 27 ? -12.086 21.094 6.023 1 70.75 27 THR B N 1
ATOM 1576 C CA . THR B 1 27 ? -12.398 20.172 4.938 1 70.75 27 THR B CA 1
ATOM 1577 C C . THR B 1 27 ? -11.398 19.016 4.898 1 70.75 27 THR B C 1
ATOM 1579 O O . THR B 1 27 ? -11.789 17.859 4.742 1 70.75 27 THR B O 1
ATOM 1582 N N . PHE B 1 28 ? -10.195 19.438 5.113 1 72.94 28 PHE B N 1
ATOM 1583 C CA . PHE B 1 28 ? -9.141 18.438 5.145 1 72.94 28 PHE B CA 1
ATOM 1584 C C . PHE B 1 28 ? -9.375 17.438 6.27 1 72.94 28 PHE B C 1
ATOM 1586 O O . PHE B 1 28 ? -9.336 16.219 6.047 1 72.94 28 PHE B O 1
ATOM 1593 N N . ASN B 1 29 ? -9.641 17.922 7.426 1 75.62 29 ASN B N 1
ATOM 1594 C CA . ASN B 1 29 ? -9.789 17.047 8.586 1 75.62 29 ASN B CA 1
ATOM 1595 C C . ASN B 1 29 ? -11.008 16.141 8.445 1 75.62 29 ASN B C 1
ATOM 1597 O O . ASN B 1 29 ? -10.961 14.969 8.844 1 75.62 29 ASN B O 1
ATOM 1601 N N . THR B 1 30 ? -12.031 16.688 7.84 1 72.56 30 THR B N 1
ATOM 1602 C CA . THR B 1 30 ? -13.234 15.883 7.633 1 72.56 30 THR B CA 1
ATOM 1603 C C . THR B 1 30 ? -12.977 14.766 6.629 1 72.56 30 THR B C 1
ATOM 1605 O O . THR B 1 30 ? -13.312 13.609 6.875 1 72.56 30 THR B O 1
ATOM 1608 N N . LEU B 1 31 ? -12.297 15.117 5.586 1 73.06 31 LEU B N 1
ATOM 1609 C CA . LEU B 1 31 ? -12.07 14.172 4.496 1 73.06 31 LEU B CA 1
ATOM 1610 C C . LEU B 1 31 ? -10.914 13.234 4.828 1 73.06 31 LEU B C 1
ATOM 1612 O O . LEU B 1 31 ? -10.977 12.039 4.52 1 73.06 31 LEU B O 1
ATOM 1616 N N . ASN B 1 32 ? -9.992 13.805 5.531 1 75.31 32 ASN B N 1
ATOM 1617 C CA . ASN B 1 32 ? -8.734 13.094 5.68 1 75.31 32 ASN B CA 1
ATOM 1618 C C . ASN B 1 32 ? -8.789 12.086 6.828 1 75.31 32 ASN B C 1
ATOM 1620 O O . ASN B 1 32 ? -7.98 11.164 6.891 1 75.31 32 ASN B O 1
ATOM 1624 N N . SER B 1 33 ? -9.719 12.328 7.746 1 74.62 33 SER B N 1
ATOM 1625 C CA . SER B 1 33 ? -9.766 11.375 8.852 1 74.62 33 SER B CA 1
ATOM 1626 C C . SER B 1 33 ? -9.93 9.945 8.344 1 74.62 33 SER B C 1
ATOM 1628 O O . SER B 1 33 ? -9.25 9.031 8.82 1 74.62 33 SER B O 1
ATOM 1630 N N . ARG B 1 34 ? -10.758 9.75 7.359 1 76.5 34 ARG B N 1
ATOM 1631 C CA . ARG B 1 34 ? -10.992 8.422 6.801 1 76.5 34 ARG B CA 1
ATOM 1632 C C . ARG B 1 34 ? -9.898 8.047 5.805 1 76.5 34 ARG B C 1
ATOM 1634 O O . ARG B 1 34 ? -9.422 6.91 5.789 1 76.5 34 ARG B O 1
ATOM 1641 N N . HIS B 1 35 ? -9.516 9.078 5.066 1 80.56 35 HIS B N 1
ATOM 1642 C CA . HIS B 1 35 ? -8.547 8.797 4.008 1 80.56 35 HIS B CA 1
ATOM 1643 C C . HIS B 1 35 ? -7.172 8.477 4.586 1 80.56 35 HIS B C 1
ATOM 1645 O O . HIS B 1 35 ? -6.398 7.734 3.98 1 80.56 35 HIS B O 1
ATOM 1651 N N . ASN B 1 36 ? -6.996 9 5.832 1 81.56 36 ASN B N 1
ATOM 1652 C CA . ASN B 1 36 ? -5.742 8.688 6.512 1 81.56 36 ASN B CA 1
ATOM 1653 C C . ASN B 1 36 ? -5.613 7.195 6.805 1 81.56 36 ASN B C 1
ATOM 1655 O O . ASN B 1 36 ? -4.508 6.656 6.836 1 81.56 36 ASN B O 1
ATOM 1659 N N . ASN B 1 37 ? -6.723 6.578 6.969 1 85.69 37 ASN B N 1
ATOM 1660 C CA . ASN B 1 37 ? -6.707 5.141 7.203 1 85.69 37 ASN B CA 1
ATOM 1661 C C . ASN B 1 37 ? -6.23 4.379 5.969 1 85.69 37 ASN B C 1
ATOM 1663 O O . ASN B 1 37 ? -5.594 3.33 6.09 1 85.69 37 ASN B O 1
ATOM 1667 N N . ILE B 1 38 ? -6.5 4.918 4.801 1 90.31 38 ILE B N 1
ATOM 1668 C CA . ILE B 1 38 ? -6.023 4.293 3.57 1 90.31 38 ILE B CA 1
ATOM 1669 C C . ILE B 1 38 ? -4.5 4.391 3.502 1 90.31 38 ILE B C 1
ATOM 1671 O O . ILE B 1 38 ? -3.82 3.4 3.219 1 90.31 38 ILE B O 1
ATOM 1675 N N . TYR B 1 39 ? -4.078 5.543 3.873 1 87.19 39 TYR B N 1
ATOM 1676 C CA . TYR B 1 39 ? -2.639 5.762 3.85 1 87.19 39 TYR B CA 1
ATOM 1677 C C . TYR B 1 39 ? -1.926 4.824 4.816 1 87.19 39 TYR B C 1
ATOM 1679 O O . TYR B 1 39 ? -0.945 4.172 4.449 1 87.19 39 TYR B O 1
ATOM 1687 N N . LYS B 1 40 ? -2.451 4.785 5.984 1 87.94 40 LYS B N 1
ATOM 1688 C CA . LYS B 1 40 ? -1.857 3.912 6.992 1 87.94 40 LYS B CA 1
ATOM 1689 C C . LYS B 1 40 ? -1.895 2.453 6.547 1 87.94 40 LYS B C 1
ATOM 1691 O O . LYS B 1 40 ? -0.911 1.726 6.699 1 87.94 40 LYS B O 1
ATOM 1696 N N . PHE B 1 41 ? -2.99 2.066 6.004 1 93.12 41 PHE B N 1
ATOM 1697 C CA . PHE B 1 41 ? -3.146 0.702 5.516 1 93.12 41 PHE B CA 1
ATOM 1698 C C . PHE B 1 41 ? -2.113 0.39 4.441 1 93.12 41 PHE B C 1
ATOM 1700 O O . PHE B 1 41 ? -1.437 -0.639 4.504 1 93.12 41 PHE B O 1
ATOM 1707 N N . VAL B 1 42 ? -2.012 1.265 3.488 1 92.75 42 VAL B N 1
ATOM 1708 C CA . VAL B 1 42 ? -1.116 1.047 2.357 1 92.75 42 VAL B CA 1
ATOM 1709 C C . VAL B 1 42 ? 0.329 0.983 2.848 1 92.75 42 VAL B C 1
ATOM 1711 O O . VAL B 1 42 ? 1.1 0.122 2.416 1 92.75 42 VAL B O 1
ATOM 1714 N N . MET B 1 43 ? 0.683 1.819 3.752 1 87.94 43 MET B N 1
ATOM 1715 C CA . MET B 1 43 ? 2.047 1.842 4.273 1 87.94 43 MET B CA 1
ATOM 1716 C C . MET B 1 43 ? 2.361 0.554 5.027 1 87.94 43 MET B C 1
ATOM 1718 O O . MET B 1 43 ? 3.408 -0.058 4.812 1 87.94 43 MET B O 1
ATOM 1722 N N . LEU B 1 44 ? 1.461 0.151 5.887 1 89.31 44 LEU B N 1
ATOM 1723 C CA . LEU B 1 44 ? 1.667 -1.051 6.691 1 89.31 44 LEU B CA 1
ATOM 1724 C C . LEU B 1 44 ? 1.655 -2.297 5.812 1 89.31 44 LEU B C 1
ATOM 1726 O O . LEU B 1 44 ? 2.484 -3.193 5.988 1 89.31 44 LEU B O 1
ATOM 1730 N N . TYR B 1 45 ? 0.706 -2.326 4.914 1 92.06 45 TYR B N 1
ATOM 1731 C CA . TYR B 1 45 ? 0.624 -3.477 4.023 1 92.06 45 TYR B CA 1
ATOM 1732 C C . TYR B 1 45 ? 1.85 -3.557 3.121 1 92.06 45 TYR B C 1
ATOM 1734 O O . TYR B 1 45 ? 2.355 -4.648 2.848 1 92.06 45 TYR B O 1
ATOM 1742 N N . SER B 1 46 ? 2.248 -2.416 2.643 1 89.81 46 SER B N 1
ATOM 1743 C CA . SER B 1 46 ? 3.455 -2.371 1.824 1 89.81 46 SER B CA 1
ATOM 1744 C C . SER B 1 46 ? 4.66 -2.91 2.586 1 89.81 46 SER B C 1
ATOM 1746 O O . SER B 1 46 ? 5.445 -3.693 2.045 1 89.81 46 SER B O 1
ATOM 1748 N N . ASP B 1 47 ? 4.848 -2.488 3.836 1 86.19 47 ASP B N 1
ATOM 1749 C CA . ASP B 1 47 ? 5.934 -3.012 4.66 1 86.19 47 ASP B CA 1
ATOM 1750 C C . ASP B 1 47 ? 5.816 -4.527 4.82 1 86.19 47 ASP B C 1
ATOM 1752 O O . ASP B 1 47 ? 6.82 -5.242 4.742 1 86.19 47 ASP B O 1
ATOM 1756 N N . TYR B 1 48 ? 4.594 -4.945 5.027 1 87.19 48 TYR B N 1
ATOM 1757 C CA . TYR B 1 48 ? 4.324 -6.367 5.227 1 87.19 48 TYR B CA 1
ATOM 1758 C C . TYR B 1 48 ? 4.699 -7.172 3.99 1 87.19 48 TYR B C 1
ATOM 1760 O O . TYR B 1 48 ? 5.379 -8.195 4.094 1 87.19 48 TYR B O 1
ATOM 1768 N N . ILE B 1 49 ? 4.375 -6.672 2.801 1 85.69 49 ILE B N 1
ATOM 1769 C CA . ILE B 1 49 ? 4.531 -7.484 1.6 1 85.69 49 ILE B CA 1
ATOM 1770 C C . ILE B 1 49 ? 5.965 -7.375 1.087 1 85.69 49 ILE B C 1
ATOM 1772 O O . ILE B 1 49 ? 6.406 -8.188 0.271 1 85.69 49 ILE B O 1
ATOM 1776 N N . ASN B 1 50 ? 6.691 -6.406 1.549 1 85.69 50 ASN B N 1
ATOM 1777 C CA . ASN B 1 50 ? 8.07 -6.246 1.1 1 85.69 50 ASN B CA 1
ATOM 1778 C C . ASN B 1 50 ? 9.055 -6.93 2.045 1 85.69 50 ASN B C 1
ATOM 1780 O O . ASN B 1 50 ? 10.25 -7.02 1.749 1 85.69 50 ASN B O 1
ATOM 1784 N N . THR B 1 51 ? 8.578 -7.352 3.166 1 86.06 51 THR B N 1
ATOM 1785 C CA . THR B 1 51 ? 9.43 -8.094 4.086 1 86.06 51 THR B CA 1
ATOM 1786 C C . THR B 1 51 ? 9.781 -9.461 3.51 1 86.06 51 THR B C 1
ATOM 1788 O O . THR B 1 51 ? 8.898 -10.227 3.121 1 86.06 51 THR B O 1
ATOM 1791 N N . PRO B 1 52 ? 11.055 -9.711 3.416 1 89.31 52 PRO B N 1
ATOM 1792 C CA . PRO B 1 52 ? 11.453 -11.008 2.869 1 89.31 52 PRO B CA 1
ATOM 1793 C C . PRO B 1 52 ? 10.969 -12.18 3.719 1 89.31 52 PRO B C 1
ATOM 1795 O O . PRO B 1 52 ? 10.945 -12.086 4.949 1 89.31 52 PRO B O 1
ATOM 1798 N N . HIS B 1 53 ? 10.516 -13.18 3.074 1 87.94 53 HIS B N 1
ATOM 1799 C CA . HIS B 1 53 ? 10.055 -14.414 3.711 1 87.94 53 HIS B CA 1
ATOM 1800 C C . HIS B 1 53 ? 10.727 -15.633 3.096 1 87.94 53 HIS B C 1
ATOM 1802 O O . HIS B 1 53 ? 11 -15.656 1.895 1 87.94 53 HIS B O 1
ATOM 1808 N N . ASN B 1 54 ? 10.938 -16.516 3.936 1 87.5 54 ASN B N 1
ATOM 1809 C CA . ASN B 1 54 ? 11.453 -17.812 3.475 1 87.5 54 ASN B CA 1
ATOM 1810 C C . ASN B 1 54 ? 10.32 -18.781 3.158 1 87.5 54 ASN B C 1
ATOM 1812 O O . ASN B 1 54 ? 9.516 -19.109 4.031 1 87.5 54 ASN B O 1
ATOM 1816 N N . TYR B 1 55 ? 10.242 -19.141 1.953 1 87.25 55 TYR B N 1
ATOM 1817 C CA . TYR B 1 55 ? 9.172 -20.031 1.521 1 87.25 55 TYR B CA 1
ATOM 1818 C C . TYR B 1 55 ? 9.672 -21.469 1.423 1 87.25 55 TYR B C 1
ATOM 1820 O O . TYR B 1 55 ? 9.211 -22.234 0.574 1 87.25 55 TYR B O 1
ATOM 1828 N N . GLY B 1 56 ? 10.633 -21.812 2.182 1 79.06 56 GLY B N 1
ATOM 1829 C CA . GLY B 1 56 ? 11.102 -23.188 2.238 1 79.06 56 GLY B CA 1
ATOM 1830 C C . GLY B 1 56 ? 12.359 -23.422 1.427 1 79.06 56 GLY B C 1
ATOM 1831 O O . GLY B 1 56 ? 12.648 -24.562 1.037 1 79.06 56 GLY B O 1
ATOM 1832 N N . THR B 1 57 ? 12.977 -22.422 0.96 1 76.88 57 THR B N 1
ATOM 1833 C CA . THR B 1 57 ? 14.227 -22.562 0.219 1 76.88 57 THR B CA 1
ATOM 1834 C C . THR B 1 57 ? 15.352 -21.781 0.908 1 76.88 57 THR B C 1
ATOM 1836 O O . THR B 1 57 ? 15.18 -21.312 2.031 1 76.88 57 THR B O 1
ATOM 1839 N N . ASN B 1 58 ? 16.438 -21.828 0.343 1 79.31 58 ASN B N 1
ATOM 1840 C CA . ASN B 1 58 ? 17.594 -21.125 0.88 1 79.31 58 ASN B CA 1
ATOM 1841 C C . ASN B 1 58 ? 17.516 -19.625 0.583 1 79.31 58 ASN B C 1
ATOM 1843 O O . ASN B 1 58 ? 18.406 -18.875 0.984 1 79.31 58 ASN B O 1
ATOM 1847 N N . HIS B 1 59 ? 16.5 -19.328 -0.125 1 84.44 59 HIS B N 1
ATOM 1848 C CA . HIS B 1 59 ? 16.375 -17.922 -0.48 1 84.44 59 HIS B CA 1
ATOM 1849 C C . HIS B 1 59 ? 15.102 -17.312 0.108 1 84.44 59 HIS B C 1
ATOM 1851 O O . HIS B 1 59 ? 14.109 -18.031 0.31 1 84.44 59 HIS B O 1
ATOM 1857 N N . THR B 1 60 ? 15.305 -16.078 0.406 1 90.31 60 THR B N 1
ATOM 1858 C CA . THR B 1 60 ? 14.125 -15.312 0.798 1 90.31 60 THR B CA 1
ATOM 1859 C C . THR B 1 60 ? 13.594 -14.5 -0.376 1 90.31 60 THR B C 1
ATOM 1861 O O . THR B 1 60 ? 14.359 -14.109 -1.262 1 90.31 60 THR B O 1
ATOM 1864 N N . LEU B 1 61 ? 12.344 -14.414 -0.43 1 93.12 61 LEU B N 1
ATOM 1865 C CA . LEU B 1 61 ? 11.664 -13.57 -1.411 1 93.12 61 LEU B CA 1
ATOM 1866 C C . LEU B 1 61 ? 10.68 -12.625 -0.731 1 93.12 61 LEU B C 1
ATOM 1868 O O . LEU B 1 61 ? 10.016 -13.008 0.232 1 93.12 61 LEU B O 1
ATOM 1872 N N . SER B 1 62 ? 10.648 -11.43 -1.26 1 90.44 62 SER B N 1
ATOM 1873 C CA . SER B 1 62 ? 9.516 -10.586 -0.877 1 90.44 62 SER B CA 1
ATOM 1874 C C . SER B 1 62 ? 8.211 -11.109 -1.466 1 90.44 62 SER B C 1
ATOM 1876 O O . SER B 1 62 ? 8.227 -11.906 -2.404 1 90.44 62 SER B O 1
ATOM 1878 N N . MET B 1 63 ? 7.191 -10.641 -0.96 1 87.62 63 MET B N 1
ATOM 1879 C CA . MET B 1 63 ? 5.887 -11.055 -1.465 1 87.62 63 MET B CA 1
ATOM 1880 C C . MET B 1 63 ? 5.707 -10.641 -2.92 1 87.62 63 MET B C 1
ATOM 1882 O O . MET B 1 63 ? 5.148 -11.391 -3.723 1 87.62 63 MET B O 1
ATOM 1886 N N . THR B 1 64 ? 6.207 -9.477 -3.283 1 87.06 64 THR B N 1
ATOM 1887 C CA . THR B 1 64 ? 6.121 -9.016 -4.664 1 87.06 64 THR B CA 1
ATOM 1888 C C . THR B 1 64 ? 6.879 -9.961 -5.598 1 87.06 64 THR B C 1
ATOM 1890 O O . THR B 1 64 ? 6.359 -10.359 -6.641 1 87.06 64 THR B O 1
ATOM 1893 N N . GLU B 1 65 ? 8.023 -10.32 -5.191 1 92.38 65 GLU B N 1
ATOM 1894 C CA . GLU B 1 65 ? 8.82 -11.266 -5.969 1 92.38 65 GLU B CA 1
ATOM 1895 C C . GLU B 1 65 ? 8.102 -12.609 -6.09 1 92.38 65 GLU B C 1
ATOM 1897 O O . GLU B 1 65 ? 8.07 -13.203 -7.168 1 92.38 65 GLU B O 1
ATOM 1902 N N . ALA B 1 66 ? 7.586 -13.039 -4.984 1 92.81 66 ALA B N 1
ATOM 1903 C CA . ALA B 1 66 ? 6.891 -14.32 -4.949 1 92.81 66 ALA B CA 1
ATOM 1904 C C . ALA B 1 66 ? 5.66 -14.305 -5.852 1 92.81 66 ALA B C 1
ATOM 1906 O O . ALA B 1 66 ? 5.375 -15.289 -6.539 1 92.81 66 ALA B O 1
ATOM 1907 N N . HIS B 1 67 ? 4.957 -13.227 -5.859 1 90.94 67 HIS B N 1
ATOM 1908 C CA . HIS B 1 67 ? 3.781 -13.109 -6.715 1 90.94 67 HIS B CA 1
ATOM 1909 C C . HIS B 1 67 ? 4.168 -13.102 -8.188 1 90.94 67 HIS B C 1
ATOM 1911 O O . HIS B 1 67 ? 3.471 -13.688 -9.023 1 90.94 67 HIS B O 1
ATOM 1917 N N . VAL B 1 68 ? 5.195 -12.438 -8.484 1 93.5 68 VAL B N 1
ATOM 1918 C CA . VAL B 1 68 ? 5.68 -12.43 -9.867 1 93.5 68 VAL B CA 1
ATOM 1919 C C . VAL B 1 68 ? 6.066 -13.844 -10.281 1 93.5 68 VAL B C 1
ATOM 1921 O O . VAL B 1 68 ? 5.688 -14.312 -11.359 1 93.5 68 VAL B O 1
ATOM 1924 N N . LEU B 1 69 ? 6.781 -14.562 -9.43 1 96.12 69 LEU B N 1
ATOM 1925 C CA . LEU B 1 69 ? 7.172 -15.945 -9.672 1 96.12 69 LEU B CA 1
ATOM 1926 C C . LEU B 1 69 ? 5.949 -16.812 -9.914 1 96.12 69 LEU B C 1
ATOM 1928 O O . LEU B 1 69 ? 5.922 -17.609 -10.859 1 96.12 69 LEU B O 1
ATOM 1932 N N . THR B 1 70 ? 5 -16.656 -9.047 1 93.69 70 THR B N 1
ATOM 1933 C CA . THR B 1 70 ? 3.783 -17.453 -9.141 1 93.69 70 THR B CA 1
ATOM 1934 C C . THR B 1 70 ? 3.039 -17.156 -10.438 1 93.69 70 THR B C 1
ATOM 1936 O O . THR B 1 70 ? 2.498 -18.078 -11.07 1 93.69 70 THR B O 1
ATOM 1939 N N . TYR B 1 71 ? 2.988 -15.922 -10.812 1 93.12 71 TYR B N 1
ATOM 1940 C CA . TYR B 1 71 ? 2.357 -15.578 -12.078 1 93.12 71 TYR B CA 1
ATOM 1941 C C . TYR B 1 71 ? 3.059 -16.266 -13.242 1 93.12 71 TYR B C 1
ATOM 1943 O O . TYR B 1 71 ? 2.404 -16.812 -14.141 1 93.12 71 TYR B O 1
ATOM 1951 N N . ILE B 1 72 ? 4.332 -16.234 -13.242 1 97.06 72 ILE B N 1
ATOM 1952 C CA . ILE B 1 72 ? 5.105 -16.891 -14.297 1 97.06 72 ILE B CA 1
ATOM 1953 C C . ILE B 1 72 ? 4.816 -18.391 -14.297 1 97.06 72 ILE B C 1
ATOM 1955 O O . ILE B 1 72 ? 4.668 -19 -15.359 1 97.06 72 ILE B O 1
ATOM 1959 N N . GLU B 1 73 ? 4.754 -18.969 -13.117 1 96.5 73 GLU B N 1
ATOM 1960 C CA . GLU B 1 73 ? 4.449 -20.391 -12.977 1 96.5 73 GLU B CA 1
ATOM 1961 C C . GLU B 1 73 ? 3.082 -20.719 -13.57 1 96.5 73 GLU B C 1
ATOM 1963 O O . GLU B 1 73 ? 2.916 -21.75 -14.227 1 96.5 73 GLU B O 1
ATOM 1968 N N . GLU B 1 74 ? 2.156 -19.859 -13.359 1 93.19 74 GLU B N 1
ATOM 1969 C CA . GLU B 1 74 ? 0.786 -20.109 -13.805 1 93.19 74 GLU B CA 1
ATOM 1970 C C . GLU B 1 74 ? 0.619 -19.766 -15.281 1 93.19 74 GLU B C 1
ATOM 1972 O O . GLU B 1 74 ? -0.355 -20.188 -15.914 1 93.19 74 GLU B O 1
ATOM 1977 N N . HIS B 1 75 ? 1.515 -18.984 -15.797 1 95.94 75 HIS B N 1
ATOM 1978 C CA . HIS B 1 75 ? 1.455 -18.562 -17.188 1 95.94 75 HIS B CA 1
ATOM 1979 C C . HIS B 1 75 ? 2.779 -18.828 -17.906 1 95.94 75 HIS B C 1
ATOM 1981 O O . HIS B 1 75 ? 3.443 -17.891 -18.359 1 95.94 75 HIS B O 1
ATOM 1987 N N . PRO B 1 76 ? 3.078 -20.094 -18.078 1 97.12 76 PRO B N 1
ATOM 1988 C CA . PRO B 1 76 ? 4.348 -20.406 -18.75 1 97.12 76 PRO B CA 1
ATOM 1989 C C . PRO B 1 76 ? 4.477 -19.75 -20.125 1 97.12 76 PRO B C 1
ATOM 1991 O O . PRO B 1 76 ? 3.535 -19.781 -20.906 1 97.12 76 PRO B O 1
ATOM 1994 N N . GLY B 1 77 ? 5.594 -19.094 -20.344 1 96.81 77 GLY B N 1
ATOM 1995 C CA . GLY B 1 77 ? 5.84 -18.422 -21.609 1 96.81 77 GLY B CA 1
ATOM 1996 C C . GLY B 1 77 ? 5.434 -16.969 -21.625 1 96.81 77 GLY B C 1
ATOM 1997 O O . GLY B 1 77 ? 5.492 -16.312 -22.656 1 96.81 77 GLY B O 1
ATOM 1998 N N . THR B 1 78 ? 5.074 -16.453 -20.438 1 97.06 78 THR B N 1
ATOM 1999 C CA . THR B 1 78 ? 4.77 -15.023 -20.328 1 97.06 78 THR B CA 1
ATOM 2000 C C . THR B 1 78 ? 6.023 -14.188 -20.562 1 97.06 78 THR B C 1
ATOM 2002 O O . THR B 1 78 ? 7.141 -14.711 -20.531 1 97.06 78 THR B O 1
ATOM 2005 N N . THR B 1 79 ? 5.84 -12.883 -20.859 1 96.56 79 THR B N 1
ATOM 2006 C CA . THR B 1 79 ? 6.953 -11.992 -21.156 1 96.56 79 THR B CA 1
ATOM 2007 C C . THR B 1 79 ? 7.02 -10.852 -20.141 1 96.56 79 THR B C 1
ATOM 2009 O O . THR B 1 79 ? 6.086 -10.656 -19.359 1 96.56 79 THR B O 1
ATOM 2012 N N . ILE B 1 80 ? 8.125 -10.18 -20.188 1 96.19 80 ILE B N 1
ATOM 2013 C CA . ILE B 1 80 ? 8.273 -8.992 -19.359 1 96.19 80 ILE B CA 1
ATOM 2014 C C . ILE B 1 80 ? 7.16 -7.992 -19.688 1 96.19 80 ILE B C 1
ATOM 2016 O O . ILE B 1 80 ? 6.605 -7.355 -18.781 1 96.19 80 ILE B O 1
ATOM 2020 N N . THR B 1 81 ? 6.789 -7.934 -20.953 1 95.31 81 THR B N 1
ATOM 2021 C CA . THR B 1 81 ? 5.73 -7.031 -21.391 1 95.31 81 THR B CA 1
ATOM 2022 C C . THR B 1 81 ? 4.391 -7.426 -20.781 1 95.31 81 THR B C 1
ATOM 2024 O O . THR B 1 81 ? 3.641 -6.566 -20.312 1 95.31 81 THR B O 1
ATOM 2027 N N . ASP B 1 82 ? 4.113 -8.703 -20.734 1 95.69 82 ASP B N 1
ATOM 2028 C CA . ASP B 1 82 ? 2.887 -9.203 -20.125 1 95.69 82 ASP B CA 1
ATOM 2029 C C . ASP B 1 82 ? 2.842 -8.891 -18.641 1 95.69 82 ASP B C 1
ATOM 2031 O O . ASP B 1 82 ? 1.805 -8.477 -18.109 1 95.69 82 ASP B O 1
ATOM 2035 N N . LEU B 1 83 ? 3.965 -9.117 -18 1 94.69 83 LEU B N 1
ATOM 2036 C CA . LEU B 1 83 ? 4.062 -8.844 -16.562 1 94.69 83 LEU B CA 1
ATOM 2037 C C . LEU B 1 83 ? 3.836 -7.367 -16.266 1 94.69 83 LEU B C 1
ATOM 2039 O O . LEU B 1 83 ? 3.129 -7.02 -15.32 1 94.69 83 LEU B O 1
ATOM 2043 N N . ALA B 1 84 ? 4.445 -6.488 -17.078 1 93.94 84 ALA B N 1
ATOM 2044 C CA . ALA B 1 84 ? 4.316 -5.043 -16.906 1 93.94 84 ALA B CA 1
ATOM 2045 C C . ALA B 1 84 ? 2.863 -4.598 -17.062 1 93.94 84 ALA B C 1
ATOM 2047 O O . ALA B 1 84 ? 2.373 -3.777 -16.281 1 93.94 84 ALA B O 1
ATOM 2048 N N . LYS B 1 85 ? 2.133 -5.16 -18 1 92.25 85 LYS B N 1
ATOM 2049 C CA . LYS B 1 85 ? 0.721 -4.855 -18.219 1 92.25 85 LYS B CA 1
ATOM 2050 C C . LYS B 1 85 ? -0.135 -5.348 -17.047 1 92.25 85 LYS B C 1
ATOM 2052 O O . LYS B 1 85 ? -1.015 -4.629 -16.578 1 92.25 85 LYS B O 1
ATOM 2057 N N . TYR B 1 86 ? 0.186 -6.52 -16.609 1 88.19 86 TYR B N 1
ATOM 2058 C CA . TYR B 1 86 ? -0.602 -7.129 -15.547 1 88.19 86 TYR B CA 1
ATOM 2059 C C . TYR B 1 86 ? -0.429 -6.375 -14.234 1 88.19 86 TYR B C 1
ATOM 2061 O O . TYR B 1 86 ? -1.406 -6.102 -13.531 1 88.19 86 TYR B O 1
ATOM 2069 N N . TRP B 1 87 ? 0.78 -5.992 -13.797 1 86.31 87 TRP B N 1
ATOM 2070 C CA . TRP B 1 87 ? 1.093 -5.363 -12.523 1 86.31 87 TRP B CA 1
ATOM 2071 C C . TRP B 1 87 ? 1.046 -3.842 -12.641 1 86.31 87 TRP B C 1
ATOM 2073 O O . TRP B 1 87 ? 1.216 -3.129 -11.648 1 86.31 87 TRP B O 1
ATOM 2083 N N . LYS B 1 88 ? 0.846 -3.316 -13.867 1 86.5 88 LYS B N 1
ATOM 2084 C CA . LYS B 1 88 ? 0.819 -1.879 -14.117 1 86.5 88 LYS B CA 1
ATOM 2085 C C . LYS B 1 88 ? 2.084 -1.207 -13.594 1 86.5 88 LYS B C 1
ATOM 2087 O O . LYS B 1 88 ? 2.01 -0.223 -12.852 1 86.5 88 LYS B O 1
ATOM 2092 N N . LYS B 1 89 ? 3.209 -1.793 -13.914 1 87.69 89 LYS B N 1
ATOM 2093 C CA . LYS B 1 89 ? 4.539 -1.288 -13.586 1 87.69 89 LYS B CA 1
ATOM 2094 C C . LYS B 1 89 ? 5.383 -1.108 -14.844 1 87.69 89 LYS B C 1
ATOM 2096 O O . LYS B 1 89 ? 5.016 -1.583 -15.914 1 87.69 89 LYS B O 1
ATOM 2101 N N . THR B 1 90 ? 6.457 -0.413 -14.695 1 88.31 90 THR B N 1
ATOM 2102 C CA . THR B 1 90 ? 7.348 -0.209 -15.836 1 88.31 90 THR B CA 1
ATOM 2103 C C . THR B 1 90 ? 8.07 -1.504 -16.188 1 88.31 90 THR B C 1
ATOM 2105 O O . THR B 1 90 ? 8.297 -2.355 -15.328 1 88.31 90 THR B O 1
ATOM 2108 N N . LYS B 1 91 ? 8.398 -1.652 -17.453 1 93.75 91 LYS B N 1
ATOM 2109 C CA . LYS B 1 91 ? 9.172 -2.801 -17.906 1 93.75 91 LYS B CA 1
ATOM 2110 C C . LYS B 1 91 ? 10.508 -2.893 -17.172 1 93.75 91 LYS B C 1
ATOM 2112 O O . LYS B 1 91 ? 10.977 -3.99 -16.859 1 93.75 91 LYS B O 1
ATOM 2117 N N . GLY B 1 92 ? 11.07 -1.735 -16.906 1 94.19 92 GLY B N 1
ATOM 2118 C CA . GLY B 1 92 ? 12.328 -1.706 -16.188 1 94.19 92 GLY B CA 1
ATOM 2119 C C . GLY B 1 92 ? 12.242 -2.334 -14.812 1 94.19 92 GLY B C 1
ATOM 2120 O O . GLY B 1 92 ? 13.094 -3.135 -14.43 1 94.19 92 GLY B O 1
ATOM 2121 N N . ALA B 1 93 ? 11.227 -1.996 -14.047 1 89.44 93 ALA B N 1
ATOM 2122 C CA . ALA B 1 93 ? 11.031 -2.52 -12.695 1 89.44 93 ALA B CA 1
ATOM 2123 C C . ALA B 1 93 ? 10.812 -4.031 -12.719 1 89.44 93 ALA B C 1
ATOM 2125 O O . ALA B 1 93 ? 11.406 -4.758 -11.922 1 89.44 93 ALA B O 1
ATOM 2126 N N . LEU B 1 94 ? 10.031 -4.508 -13.633 1 94.06 94 LEU B N 1
ATOM 2127 C CA . LEU B 1 94 ? 9.734 -5.938 -13.688 1 94.06 94 LEU B CA 1
ATOM 2128 C C . LEU B 1 94 ? 10.93 -6.719 -14.219 1 94.06 94 LEU B C 1
ATOM 2130 O O . LEU B 1 94 ? 11.156 -7.867 -13.82 1 94.06 94 LEU B O 1
ATOM 2134 N N . SER B 1 95 ? 11.688 -6.086 -15.148 1 96.25 95 SER B N 1
ATOM 2135 C CA . SER B 1 95 ? 12.914 -6.73 -15.609 1 96.25 95 SER B CA 1
ATOM 2136 C C . SER B 1 95 ? 13.883 -6.969 -14.461 1 96.25 95 SER B C 1
ATOM 2138 O O . SER B 1 95 ? 14.508 -8.031 -14.375 1 96.25 95 SER B O 1
ATOM 2140 N N . GLN B 1 96 ? 13.977 -6.02 -13.578 1 95.81 96 GLN B N 1
ATOM 2141 C CA . GLN B 1 96 ? 14.844 -6.156 -12.414 1 95.81 96 GLN B CA 1
ATOM 2142 C C . GLN B 1 96 ? 14.359 -7.277 -11.5 1 95.81 96 GLN B C 1
ATOM 2144 O O . GLN B 1 96 ? 15.156 -8.07 -11 1 95.81 96 GLN B O 1
ATOM 2149 N N . THR B 1 97 ? 13.078 -7.32 -11.25 1 94.81 97 THR B N 1
ATOM 2150 C CA . THR B 1 97 ? 12.508 -8.367 -10.414 1 94.81 97 THR B CA 1
ATOM 2151 C C . THR B 1 97 ? 12.766 -9.742 -11.016 1 94.81 97 THR B C 1
ATOM 2153 O O . THR B 1 97 ? 13.195 -10.664 -10.32 1 94.81 97 THR B O 1
ATOM 2156 N N . VAL B 1 98 ? 12.562 -9.867 -12.312 1 97.5 98 VAL B N 1
ATOM 2157 C CA . VAL B 1 98 ? 12.758 -11.133 -13.008 1 97.5 98 VAL B CA 1
ATOM 2158 C C . VAL B 1 98 ? 14.234 -11.516 -12.969 1 97.5 98 VAL B C 1
ATOM 2160 O O . VAL B 1 98 ? 14.578 -12.688 -12.773 1 97.5 98 VAL B O 1
ATOM 2163 N N . SER B 1 99 ? 15.07 -10.57 -13.188 1 97.56 99 SER B N 1
ATOM 2164 C CA . SER B 1 99 ? 16.5 -10.836 -13.133 1 97.56 99 SER B CA 1
ATOM 2165 C C . SER B 1 99 ? 16.906 -11.406 -11.773 1 97.56 99 SER B C 1
ATOM 2167 O O . SER B 1 99 ? 17.75 -12.305 -11.703 1 97.56 99 SER B O 1
ATOM 2169 N N . LYS B 1 100 ? 16.328 -10.898 -10.734 1 96.31 100 LYS B N 1
ATOM 2170 C CA . LYS B 1 100 ? 16.578 -11.422 -9.391 1 96.31 100 LYS B CA 1
ATOM 2171 C C . LYS B 1 100 ? 16.125 -12.867 -9.266 1 96.31 100 LYS B C 1
ATOM 2173 O O . LYS B 1 100 ? 16.828 -13.703 -8.695 1 96.31 100 LYS B O 1
ATOM 2178 N N . LEU B 1 101 ? 15 -13.164 -9.812 1 97.38 101 LEU B N 1
ATOM 2179 C CA . LEU B 1 101 ? 14.453 -14.516 -9.766 1 97.38 101 LEU B CA 1
ATOM 2180 C C . LEU B 1 101 ? 15.312 -15.477 -10.578 1 97.38 101 LEU B C 1
ATOM 2182 O O . LEU B 1 101 ? 15.5 -16.625 -10.188 1 97.38 101 LEU B O 1
ATOM 2186 N N . VAL B 1 102 ? 15.844 -14.984 -11.695 1 97.69 102 VAL B N 1
ATOM 2187 C CA . VAL B 1 102 ? 16.734 -15.781 -12.531 1 97.69 102 VAL B CA 1
ATOM 2188 C C . VAL B 1 102 ? 18.047 -16.047 -11.781 1 97.69 102 VAL B C 1
ATOM 2190 O O . VAL B 1 102 ? 18.547 -17.172 -11.773 1 97.69 102 VAL B O 1
ATOM 2193 N N . SER B 1 103 ? 18.516 -15.023 -11.156 1 96.31 103 SER B N 1
ATOM 2194 C CA . SER B 1 103 ? 19.766 -15.148 -10.422 1 96.31 103 SER B CA 1
ATOM 2195 C C . SER B 1 103 ? 19.641 -16.141 -9.273 1 96.31 103 SER B C 1
ATOM 2197 O O . SER B 1 103 ? 20.609 -16.812 -8.906 1 96.31 103 SER B O 1
ATOM 2199 N N . LYS B 1 104 ? 18.438 -16.328 -8.727 1 94.75 104 LYS B N 1
ATOM 2200 C CA . LYS B 1 104 ? 18.172 -17.25 -7.633 1 94.75 104 LYS B CA 1
ATOM 2201 C C . LYS B 1 104 ? 17.812 -18.641 -8.156 1 94.75 104 LYS B C 1
ATOM 2203 O O . LYS B 1 104 ? 17.484 -19.531 -7.383 1 94.75 104 LYS B O 1
ATOM 2208 N N . ASN B 1 105 ? 17.734 -18.734 -9.484 1 96 105 ASN B N 1
ATOM 2209 C CA . ASN B 1 105 ? 17.453 -19.984 -10.188 1 96 105 ASN B CA 1
ATOM 2210 C C . ASN B 1 105 ? 16 -20.406 -10.008 1 96 105 ASN B C 1
ATOM 2212 O O . ASN B 1 105 ? 15.711 -21.594 -9.891 1 96 105 ASN B O 1
ATOM 2216 N N . PHE B 1 106 ? 15.125 -19.469 -9.922 1 97.56 106 PHE B N 1
ATOM 2217 C CA . PHE B 1 106 ? 13.703 -19.766 -9.82 1 97.56 106 PHE B CA 1
ATOM 2218 C C . PHE B 1 106 ? 13.023 -19.641 -11.18 1 97.56 106 PHE B C 1
ATOM 2220 O O . PHE B 1 106 ? 11.977 -20.25 -11.414 1 97.56 106 PHE B O 1
ATOM 2227 N N . VAL B 1 107 ? 13.625 -18.797 -12.086 1 98.38 107 VAL B N 1
ATOM 2228 C CA . VAL B 1 107 ? 13.078 -18.516 -13.406 1 98.38 107 VAL B CA 1
ATOM 2229 C C . VAL B 1 107 ? 14.18 -18.625 -14.453 1 98.38 107 VAL B C 1
ATOM 2231 O O . VAL B 1 107 ? 15.359 -18.406 -14.156 1 98.38 107 VAL B O 1
ATOM 2234 N N . TYR B 1 108 ? 13.867 -19.078 -15.617 1 98.06 108 TYR B N 1
ATOM 2235 C CA . TYR B 1 108 ? 14.805 -19 -16.734 1 98.06 108 TYR B CA 1
ATOM 2236 C C . TYR B 1 108 ? 14.156 -18.375 -17.953 1 98.06 108 TYR B C 1
ATOM 2238 O O . TYR B 1 108 ? 12.938 -18.406 -18.094 1 98.06 108 TYR B O 1
ATOM 2246 N N . ARG B 1 109 ? 14.977 -17.781 -18.734 1 96.69 109 ARG B N 1
ATOM 2247 C CA . ARG B 1 109 ? 14.57 -17.109 -19.969 1 96.69 109 ARG B CA 1
ATOM 2248 C C . ARG B 1 109 ? 14.758 -18.016 -21.172 1 96.69 109 ARG B C 1
ATOM 2250 O O . ARG B 1 109 ? 15.742 -18.766 -21.25 1 96.69 109 ARG B O 1
ATOM 2257 N N . HIS B 1 110 ? 13.773 -17.969 -22.016 1 94.62 110 HIS B N 1
ATOM 2258 C CA . HIS B 1 110 ? 13.867 -18.719 -23.266 1 94.62 110 HIS B CA 1
ATOM 2259 C C . HIS B 1 110 ? 13.648 -17.812 -24.469 1 94.62 110 HIS B C 1
ATOM 2261 O O . HIS B 1 110 ? 12.594 -17.188 -24.594 1 94.62 110 HIS B O 1
ATOM 2267 N N . LYS B 1 111 ? 14.625 -17.719 -25.344 1 89.94 111 LYS B N 1
ATOM 2268 C CA . LYS B 1 111 ? 14.5 -16.953 -26.562 1 89.94 111 LYS B CA 1
ATOM 2269 C C . LYS B 1 111 ? 13.93 -17.797 -27.703 1 89.94 111 LYS B C 1
ATOM 2271 O O . LYS B 1 111 ? 14.289 -18.969 -27.859 1 89.94 111 LYS B O 1
ATOM 2276 N N . THR B 1 112 ? 12.922 -17.234 -28.359 1 81.5 112 THR B N 1
ATOM 2277 C CA . THR B 1 112 ? 12.344 -17.984 -29.469 1 81.5 112 THR B CA 1
ATOM 2278 C C . THR B 1 112 ? 13.141 -17.75 -30.75 1 81.5 112 THR B C 1
ATOM 2280 O O . THR B 1 112 ? 13.734 -16.688 -30.938 1 81.5 112 THR B O 1
ATOM 2283 N N . LYS B 1 113 ? 13.305 -18.797 -31.453 1 75.69 113 LYS B N 1
ATOM 2284 C CA . LYS B 1 113 ? 14.039 -18.766 -32.719 1 75.69 113 LYS B CA 1
ATOM 2285 C C . LYS B 1 113 ? 13.398 -17.797 -33.688 1 75.69 113 LYS B C 1
ATOM 2287 O O . LYS B 1 113 ? 14.102 -17.125 -34.469 1 75.69 113 LYS B O 1
ATOM 2292 N N . ASP B 1 114 ? 12.18 -17.734 -33.75 1 74.81 114 ASP B N 1
ATOM 2293 C CA . ASP B 1 114 ? 11.461 -16.969 -34.75 1 74.81 114 ASP B CA 1
ATOM 2294 C C . ASP B 1 114 ? 11.461 -15.484 -34.438 1 74.81 114 ASP B C 1
ATOM 2296 O O . ASP B 1 114 ? 11.383 -14.648 -35.344 1 74.81 114 ASP B O 1
ATOM 2300 N N . ASN B 1 115 ? 11.438 -15.203 -33.219 1 66.88 115 ASN B N 1
ATOM 2301 C CA . ASN B 1 115 ? 11.438 -13.805 -32.812 1 66.88 115 ASN B CA 1
ATOM 2302 C C . ASN B 1 115 ? 12.477 -13.555 -31.703 1 66.88 115 ASN B C 1
ATOM 2304 O O . ASN B 1 115 ? 12.195 -13.734 -30.531 1 66.88 115 ASN B O 1
ATOM 2308 N N . ALA B 1 116 ? 13.648 -13.18 -32.188 1 67.94 116 ALA B N 1
ATOM 2309 C CA . ALA B 1 116 ? 14.82 -13.031 -31.312 1 67.94 116 ALA B CA 1
ATOM 2310 C C . ALA B 1 116 ? 14.57 -11.977 -30.234 1 67.94 116 ALA B C 1
ATOM 2312 O O . ALA B 1 116 ? 15.227 -11.992 -29.188 1 67.94 116 ALA B O 1
ATOM 2313 N N . LYS B 1 117 ? 13.477 -11.219 -30.5 1 76.56 117 LYS B N 1
ATOM 2314 C CA . LYS B 1 117 ? 13.297 -10.109 -29.562 1 76.56 117 LYS B CA 1
ATOM 2315 C C . LYS B 1 117 ? 12.375 -10.492 -28.422 1 76.56 117 LYS B C 1
ATOM 2317 O O . LYS B 1 117 ? 12.367 -9.844 -27.375 1 76.56 117 LYS B O 1
ATOM 2322 N N . THR B 1 118 ? 11.766 -11.633 -28.641 1 86.19 118 THR B N 1
ATOM 2323 C CA . THR B 1 118 ? 10.812 -12 -27.609 1 86.19 118 THR B CA 1
ATOM 2324 C C . THR B 1 118 ? 11.422 -13 -26.625 1 86.19 118 THR B C 1
ATOM 2326 O O . THR B 1 118 ? 11.93 -14.047 -27.031 1 86.19 118 THR B O 1
ATOM 2329 N N . ILE B 1 119 ? 11.5 -12.594 -25.391 1 94.25 119 ILE B N 1
ATOM 2330 C CA . ILE B 1 119 ? 12.008 -13.461 -24.328 1 94.25 119 ILE B CA 1
ATOM 2331 C C . ILE B 1 119 ? 10.844 -14.062 -23.547 1 94.25 119 ILE B C 1
ATOM 2333 O O . ILE B 1 119 ? 10.016 -13.328 -23 1 94.25 119 ILE B O 1
ATOM 2337 N N . LEU B 1 120 ? 10.766 -15.383 -23.578 1 96.94 120 LEU B N 1
ATOM 2338 C CA . LEU B 1 120 ? 9.742 -16.094 -22.828 1 96.94 120 LEU B CA 1
ATOM 2339 C C . LEU B 1 120 ? 10.258 -16.484 -21.453 1 96.94 120 LEU B C 1
ATOM 2341 O O . LEU B 1 120 ? 11.422 -16.844 -21.297 1 96.94 120 LEU B O 1
ATOM 2345 N N . LEU B 1 121 ? 9.391 -16.453 -20.422 1 98.12 121 LEU B N 1
ATOM 2346 C CA . LEU B 1 121 ? 9.773 -16.75 -19.031 1 98.12 121 LEU B CA 1
ATOM 2347 C C . LEU B 1 121 ? 9.148 -18.047 -18.562 1 98.12 121 LEU B C 1
ATOM 2349 O O . LEU B 1 121 ? 7.969 -18.297 -18.812 1 98.12 121 LEU B O 1
ATOM 2353 N N . TYR B 1 122 ? 9.961 -18.891 -17.906 1 98.19 122 TYR B N 1
ATOM 2354 C CA . TYR B 1 122 ? 9.523 -20.156 -17.328 1 98.19 122 TYR B CA 1
ATOM 2355 C C . TYR B 1 122 ? 10.094 -20.344 -15.922 1 98.19 122 TYR B C 1
ATOM 2357 O O . TYR B 1 122 ? 11.148 -19.797 -15.602 1 98.19 122 TYR B O 1
ATOM 2365 N N . VAL B 1 123 ? 9.375 -21.141 -15.133 1 98 123 VAL B N 1
ATOM 2366 C CA . VAL B 1 123 ? 9.914 -21.422 -13.812 1 98 123 VAL B CA 1
ATOM 2367 C C . VAL B 1 123 ? 10.766 -22.688 -13.852 1 98 123 VAL B C 1
ATOM 2369 O O . VAL B 1 123 ? 10.508 -23.594 -14.656 1 98 123 VAL B O 1
ATOM 2372 N N . THR B 1 124 ? 11.812 -22.734 -13.023 1 97.62 124 THR B N 1
ATOM 2373 C CA . THR B 1 124 ? 12.57 -23.953 -12.789 1 97.62 124 THR B CA 1
ATOM 2374 C C . THR B 1 124 ? 11.828 -24.859 -11.812 1 97.62 124 THR B C 1
ATOM 2376 O O . THR B 1 124 ? 10.758 -24.516 -11.32 1 97.62 124 THR B O 1
ATOM 2379 N N . ASP B 1 125 ? 12.398 -26.078 -11.586 1 95.56 125 ASP B N 1
ATOM 2380 C CA . ASP B 1 125 ? 11.828 -26.969 -10.578 1 95.56 125 ASP B CA 1
ATOM 2381 C C . ASP B 1 125 ? 11.844 -26.312 -9.195 1 95.56 125 ASP B C 1
ATOM 2383 O O . ASP B 1 125 ? 10.891 -26.438 -8.43 1 95.56 125 ASP B O 1
ATOM 2387 N N . GLU B 1 126 ? 12.906 -25.641 -8.945 1 94.75 126 GLU B N 1
ATOM 2388 C CA . GLU B 1 126 ? 12.992 -24.938 -7.668 1 94.75 126 GLU B CA 1
ATOM 2389 C C . GLU B 1 126 ? 11.977 -23.797 -7.594 1 94.75 126 GLU B C 1
ATOM 2391 O O . GLU B 1 126 ? 11.336 -23.594 -6.559 1 94.75 126 GLU B O 1
ATOM 2396 N N . GLY B 1 127 ? 11.836 -23.078 -8.695 1 96.25 127 GLY B N 1
ATOM 2397 C CA . GLY B 1 127 ? 10.844 -22.016 -8.773 1 96.25 127 GLY B CA 1
ATOM 2398 C C . GLY B 1 127 ? 9.43 -22.516 -8.578 1 96.25 127 GLY B C 1
ATOM 2399 O O . GLY B 1 127 ? 8.609 -21.844 -7.938 1 96.25 127 GLY B O 1
ATOM 2400 N N . LEU B 1 128 ? 9.203 -23.656 -9.102 1 95 128 LEU B N 1
ATOM 2401 C CA . LEU B 1 128 ? 7.895 -24.281 -8.945 1 95 128 LEU B CA 1
ATOM 2402 C C . LEU B 1 128 ? 7.617 -24.609 -7.477 1 95 128 LEU B C 1
ATOM 2404 O O . LEU B 1 128 ? 6.516 -24.359 -6.98 1 95 128 LEU B O 1
ATOM 2408 N N . SER B 1 129 ? 8.594 -25.125 -6.852 1 92.88 129 SER B N 1
ATOM 2409 C CA . SER B 1 129 ? 8.461 -25.469 -5.438 1 92.88 129 SER B CA 1
ATOM 2410 C C . SER B 1 129 ? 8.203 -24.219 -4.59 1 92.88 129 SER B C 1
ATOM 2412 O O . SER B 1 129 ? 7.34 -24.234 -3.707 1 92.88 129 SER B O 1
ATOM 2414 N N . VAL B 1 130 ? 8.883 -23.156 -4.895 1 94.06 130 VAL B N 1
ATOM 2415 C CA . VAL B 1 130 ? 8.742 -21.906 -4.148 1 94.06 130 VAL B CA 1
ATOM 2416 C C . VAL B 1 130 ? 7.355 -21.312 -4.395 1 94.06 130 VAL B C 1
ATOM 2418 O O . VAL B 1 130 ? 6.711 -20.828 -3.467 1 94.06 130 VAL B O 1
ATOM 2421 N N . SER B 1 131 ? 6.941 -21.391 -5.605 1 93.5 131 SER B N 1
ATOM 2422 C CA . SER B 1 131 ? 5.617 -20.891 -5.941 1 93.5 131 SER B CA 1
ATOM 2423 C C . SER B 1 131 ? 4.527 -21.625 -5.172 1 93.5 131 SER B C 1
ATOM 2425 O O . SER B 1 131 ? 3.604 -21.016 -4.645 1 93.5 131 SER B O 1
ATOM 2427 N N . LYS B 1 132 ? 4.648 -22.906 -5.109 1 90.25 132 LYS B N 1
ATOM 2428 C CA . LYS B 1 132 ? 3.678 -23.719 -4.379 1 90.25 132 LYS B CA 1
ATOM 2429 C C . LYS B 1 132 ? 3.668 -23.359 -2.896 1 90.25 132 LYS B C 1
ATOM 2431 O O . LYS B 1 132 ? 2.602 -23.234 -2.291 1 90.25 132 LYS B O 1
ATOM 2436 N N . ALA B 1 133 ? 4.871 -23.25 -2.404 1 90.62 133 ALA B N 1
ATOM 2437 C CA . ALA B 1 133 ? 4.984 -22.859 -1 1 90.62 133 ALA B CA 1
ATOM 2438 C C . ALA B 1 133 ? 4.363 -21.5 -0.753 1 90.62 133 ALA B C 1
ATOM 2440 O O . ALA B 1 133 ? 3.703 -21.281 0.266 1 90.62 133 ALA B O 1
ATOM 2441 N N . HIS B 1 134 ? 4.613 -20.609 -1.628 1 89.81 134 HIS B N 1
ATOM 2442 C CA . HIS B 1 134 ? 4.039 -19.266 -1.53 1 89.81 134 HIS B CA 1
ATOM 2443 C C . HIS B 1 134 ? 2.516 -19.328 -1.576 1 89.81 134 HIS B C 1
ATOM 2445 O O . HIS B 1 134 ? 1.843 -18.625 -0.815 1 89.81 134 HIS B O 1
ATOM 2451 N N . LYS B 1 135 ? 1.951 -20.094 -2.484 1 88.75 135 LYS B N 1
ATOM 2452 C CA . LYS B 1 135 ? 0.502 -20.234 -2.592 1 88.75 135 LYS B CA 1
ATOM 2453 C C . LYS B 1 135 ? -0.103 -20.734 -1.282 1 88.75 135 LYS B C 1
ATOM 2455 O O . LYS B 1 135 ? -1.141 -20.234 -0.843 1 88.75 135 LYS B O 1
ATOM 2460 N N . LEU B 1 136 ? 0.583 -21.672 -0.761 1 87.25 136 LEU B N 1
ATOM 2461 C CA . LEU B 1 136 ? 0.108 -22.203 0.508 1 87.25 136 LEU B CA 1
ATOM 2462 C C . LEU B 1 136 ? 0.167 -21.156 1.604 1 87.25 136 LEU B C 1
ATOM 2464 O O . LEU B 1 136 ? -0.797 -20.969 2.354 1 87.25 136 LEU B O 1
ATOM 2468 N N . PHE B 1 137 ? 1.29 -20.531 1.639 1 87.31 137 PHE B N 1
ATOM 2469 C CA . PHE B 1 137 ? 1.467 -19.469 2.621 1 87.31 137 PHE B CA 1
ATOM 2470 C C . PHE B 1 137 ? 0.386 -18.406 2.471 1 87.31 137 PHE B C 1
ATOM 2472 O O . PHE B 1 137 ? -0.255 -18.031 3.451 1 87.31 137 PHE B O 1
ATOM 2479 N N . ASP B 1 138 ? 0.194 -17.922 1.271 1 86.94 138 ASP B N 1
ATOM 2480 C CA . ASP B 1 138 ? -0.785 -16.891 0.971 1 86.94 138 ASP B CA 1
ATOM 2481 C C . ASP B 1 138 ? -2.193 -17.328 1.355 1 86.94 138 ASP B C 1
ATOM 2483 O O . ASP B 1 138 ? -2.963 -16.562 1.926 1 86.94 138 ASP B O 1
ATOM 2487 N N . THR B 1 139 ? -2.527 -18.531 1.001 1 86.44 139 THR B N 1
ATOM 2488 C CA . THR B 1 139 ? -3.852 -19.062 1.292 1 86.44 139 THR B CA 1
ATOM 2489 C C . THR B 1 139 ? -4.113 -19.078 2.795 1 86.44 139 THR B C 1
ATOM 2491 O O . THR B 1 139 ? -5.188 -18.672 3.248 1 86.44 139 THR B O 1
ATOM 2494 N N . LEU B 1 140 ? -3.104 -19.531 3.525 1 87.25 140 LEU B N 1
ATOM 2495 C CA . LEU B 1 140 ? -3.24 -19.594 4.977 1 87.25 140 LEU B CA 1
ATOM 2496 C C . LEU B 1 140 ? -3.377 -18.188 5.566 1 87.25 140 LEU B C 1
ATOM 2498 O O . LEU B 1 140 ? -4.227 -17.953 6.43 1 87.25 140 LEU B O 1
ATOM 2502 N N . GLU B 1 141 ? -2.543 -17.25 5.117 1 86.94 141 GLU B N 1
ATOM 2503 C CA . GLU B 1 141 ? -2.561 -15.891 5.629 1 86.94 141 GLU B CA 1
ATOM 2504 C C . GLU B 1 141 ? -3.873 -15.188 5.289 1 86.94 141 GLU B C 1
ATOM 2506 O O . GLU B 1 141 ? -4.438 -14.477 6.121 1 86.94 141 GLU B O 1
ATOM 2511 N N . ILE B 1 142 ? -4.367 -15.367 4.062 1 87.62 142 ILE B N 1
ATOM 2512 C CA . ILE B 1 142 ? -5.621 -14.766 3.629 1 87.62 142 ILE B CA 1
ATOM 2513 C C . ILE B 1 142 ? -6.777 -15.32 4.453 1 87.62 142 ILE B C 1
ATOM 2515 O O . ILE B 1 142 ? -7.641 -14.57 4.91 1 87.62 142 ILE B O 1
ATOM 2519 N N . SER B 1 143 ? -6.766 -16.625 4.617 1 87.5 143 SER B N 1
ATOM 2520 C CA . SER B 1 143 ? -7.812 -17.266 5.402 1 87.5 143 SER B CA 1
ATOM 2521 C C . SER B 1 143 ? -7.84 -16.734 6.832 1 87.5 143 SER B C 1
ATOM 2523 O O . SER B 1 143 ? -8.906 -16.438 7.371 1 87.5 143 SER B O 1
ATOM 2525 N N . LYS B 1 144 ? -6.699 -16.641 7.387 1 90.25 144 LYS B N 1
ATOM 2526 C CA . LYS B 1 144 ? -6.602 -16.109 8.742 1 90.25 144 LYS B CA 1
ATOM 2527 C C . LYS B 1 144 ? -7.113 -14.68 8.805 1 90.25 144 LYS B C 1
ATOM 2529 O O . LYS B 1 144 ? -7.875 -14.328 9.711 1 90.25 144 LYS B O 1
ATOM 2534 N N . THR B 1 145 ? -6.742 -13.828 7.891 1 90.38 145 THR B N 1
ATOM 2535 C CA . THR B 1 145 ? -7.152 -12.43 7.848 1 90.38 145 THR B CA 1
ATOM 2536 C C . THR B 1 145 ? -8.672 -12.312 7.699 1 90.38 145 THR B C 1
ATOM 2538 O O . THR B 1 145 ? -9.305 -11.516 8.383 1 90.38 145 THR B O 1
ATOM 2541 N N . LEU B 1 146 ? -9.195 -13.102 6.793 1 88.5 146 LEU B N 1
ATOM 2542 C CA . LEU B 1 146 ? -10.633 -13.078 6.578 1 88.5 146 LEU B CA 1
ATOM 2543 C C . LEU B 1 146 ? -11.383 -13.5 7.84 1 88.5 146 LEU B C 1
ATOM 2545 O O . LEU B 1 146 ? -12.414 -12.922 8.172 1 88.5 146 LEU B O 1
ATOM 2549 N N . LYS B 1 147 ? -10.859 -14.531 8.461 1 91.5 147 LYS B N 1
ATOM 2550 C CA . LYS B 1 147 ? -11.453 -14.969 9.727 1 91.5 147 LYS B CA 1
ATOM 2551 C C . LYS B 1 147 ? -11.414 -13.852 10.766 1 91.5 147 LYS B C 1
ATOM 2553 O O . LYS B 1 147 ? -12.422 -13.578 11.43 1 91.5 147 LYS B O 1
ATOM 2558 N N . ASP B 1 148 ? -10.312 -13.188 10.891 1 93.56 148 ASP B N 1
ATOM 2559 C CA . ASP B 1 148 ? -10.164 -12.102 11.852 1 93.56 148 ASP B CA 1
ATOM 2560 C C . ASP B 1 148 ? -11.094 -10.938 11.508 1 93.56 148 ASP B C 1
ATOM 2562 O O . ASP B 1 148 ? -11.727 -10.367 12.398 1 93.56 148 ASP B O 1
ATOM 2566 N N . LEU B 1 149 ? -11.195 -10.594 10.219 1 93.25 149 LEU B N 1
ATOM 2567 C CA . LEU B 1 149 ? -12.07 -9.508 9.773 1 93.25 149 LEU B CA 1
ATOM 2568 C C . LEU B 1 149 ? -13.531 -9.828 10.07 1 93.25 149 LEU B C 1
ATOM 2570 O O . LEU B 1 149 ? -14.312 -8.93 10.383 1 93.25 149 LEU B O 1
ATOM 2574 N N . SER B 1 150 ? -13.852 -11.109 9.922 1 93 150 SER B N 1
ATOM 2575 C CA . SER B 1 150 ? -15.234 -11.531 10.102 1 93 150 SER B CA 1
ATOM 2576 C C . SER B 1 150 ? -15.703 -11.312 11.539 1 93 150 SER B C 1
ATOM 2578 O O . SER B 1 150 ? -16.906 -11.305 11.812 1 93 150 SER B O 1
ATOM 2580 N N . ASN B 1 151 ? -14.773 -11.172 12.484 1 94.88 151 ASN B N 1
ATOM 2581 C CA . ASN B 1 151 ? -15.117 -10.867 13.867 1 94.88 151 ASN B CA 1
ATOM 2582 C C . ASN B 1 151 ? -15.602 -9.43 14.023 1 94.88 151 ASN B C 1
ATOM 2584 O O . ASN B 1 151 ? -16.234 -9.086 15.023 1 94.88 151 ASN B O 1
ATOM 2588 N N . TYR B 1 152 ? -15.32 -8.547 13.039 1 95.75 152 TYR B N 1
ATOM 2589 C CA . TYR B 1 152 ? -15.594 -7.121 13.203 1 95.75 152 TYR B CA 1
ATOM 2590 C C . TYR B 1 152 ? -16.438 -6.586 12.062 1 95.75 152 TYR B C 1
ATOM 2592 O O . TYR B 1 152 ? -17.031 -5.508 12.164 1 95.75 152 TYR B O 1
ATOM 2600 N N . CYS B 1 153 ? -16.5 -7.289 10.938 1 95.75 153 CYS B N 1
ATOM 2601 C CA . CYS B 1 153 ? -17.203 -6.852 9.742 1 95.75 153 CYS B CA 1
ATOM 2602 C C . CYS B 1 153 ? -18.094 -7.957 9.195 1 95.75 153 CYS B C 1
ATOM 2604 O O . CYS B 1 153 ? -17.75 -9.133 9.273 1 95.75 153 CYS B O 1
ATOM 2606 N N . THR B 1 154 ? -19.188 -7.594 8.633 1 95 154 THR B N 1
ATOM 2607 C CA . THR B 1 154 ? -20.094 -8.562 8.016 1 95 154 THR B CA 1
ATOM 2608 C C . THR B 1 154 ? -19.562 -9 6.652 1 95 154 THR B C 1
ATOM 2610 O O . THR B 1 154 ? -18.688 -8.344 6.078 1 95 154 THR B O 1
ATOM 2613 N N . ALA B 1 155 ? -20.078 -10.109 6.18 1 93.06 155 ALA B N 1
ATOM 2614 C CA . ALA B 1 155 ? -19.703 -10.594 4.855 1 93.06 155 ALA B CA 1
ATOM 2615 C C . ALA B 1 155 ? -20 -9.555 3.781 1 93.06 155 ALA B C 1
ATOM 2617 O O . ALA B 1 155 ? -19.219 -9.391 2.836 1 93.06 155 ALA B O 1
ATOM 2618 N N . GLU B 1 156 ? -21.094 -8.844 3.982 1 94.31 156 GLU B N 1
ATOM 2619 C CA . GLU B 1 156 ? -21.484 -7.812 3.029 1 94.31 156 GLU B CA 1
ATOM 2620 C C . GLU B 1 156 ? -20.484 -6.656 3.031 1 94.31 156 GLU B C 1
ATOM 2622 O O . GLU B 1 156 ? -20.156 -6.113 1.975 1 94.31 156 GLU B O 1
ATOM 2627 N N . GLU B 1 157 ? -20 -6.309 4.164 1 95.12 157 GLU B N 1
ATOM 2628 C CA . GLU B 1 157 ? -19.016 -5.242 4.281 1 95.12 157 GLU B CA 1
ATOM 2629 C C . GLU B 1 157 ? -17.688 -5.641 3.625 1 95.12 157 GLU B C 1
ATOM 2631 O O . GLU B 1 157 ? -17.062 -4.824 2.951 1 95.12 157 GLU B O 1
ATOM 2636 N N . ILE B 1 158 ? -17.359 -6.859 3.814 1 93.94 158 ILE B N 1
ATOM 2637 C CA . ILE B 1 158 ? -16.125 -7.359 3.242 1 93.94 158 ILE B CA 1
ATOM 2638 C C . ILE B 1 158 ? -16.234 -7.418 1.722 1 93.94 158 ILE B C 1
ATOM 2640 O O . ILE B 1 158 ? -15.305 -7.043 1.007 1 93.94 158 ILE B O 1
ATOM 2644 N N . ASP B 1 159 ? -17.344 -7.855 1.245 1 92.81 159 ASP B N 1
ATOM 2645 C CA . ASP B 1 159 ? -17.594 -7.871 -0.194 1 92.81 159 ASP B CA 1
ATOM 2646 C C . ASP B 1 159 ? -17.516 -6.465 -0.779 1 92.81 159 ASP B C 1
ATOM 2648 O O . ASP B 1 159 ? -16.953 -6.258 -1.852 1 92.81 159 ASP B O 1
ATOM 2652 N N . ALA B 1 160 ? -18.109 -5.559 -0.084 1 93.38 160 ALA B N 1
ATOM 2653 C CA . ALA B 1 160 ? -18.078 -4.164 -0.516 1 93.38 160 ALA B CA 1
ATOM 2654 C C . ALA B 1 160 ? -16.641 -3.645 -0.551 1 93.38 160 ALA B C 1
ATOM 2656 O O . ALA B 1 160 ? -16.266 -2.896 -1.458 1 93.38 160 ALA B O 1
ATOM 2657 N N . PHE B 1 161 ? -15.875 -4.059 0.458 1 94.94 161 PHE B N 1
ATOM 2658 C CA . PHE B 1 161 ? -14.469 -3.678 0.525 1 94.94 161 PHE B CA 1
ATOM 2659 C C . PHE B 1 161 ? -13.727 -4.121 -0.729 1 94.94 161 PHE B C 1
ATOM 2661 O O . PHE B 1 161 ? -13.039 -3.324 -1.363 1 94.94 161 PHE B O 1
ATOM 2668 N N . TYR B 1 162 ? -13.914 -5.363 -1.128 1 92.62 162 TYR B N 1
ATOM 2669 C CA . TYR B 1 162 ? -13.234 -5.891 -2.307 1 92.62 162 TYR B CA 1
ATOM 2670 C C . TYR B 1 162 ? -13.719 -5.191 -3.572 1 92.62 162 TYR B C 1
ATOM 2672 O O . TYR B 1 162 ? -12.93 -4.926 -4.48 1 92.62 162 TYR B O 1
ATOM 2680 N N . LYS B 1 163 ? -14.969 -4.875 -3.637 1 93.38 163 LYS B N 1
ATOM 2681 C CA . LYS B 1 163 ? -15.508 -4.176 -4.801 1 93.38 163 LYS B CA 1
ATOM 2682 C C . LYS B 1 163 ? -14.898 -2.783 -4.934 1 93.38 163 LYS B C 1
ATOM 2684 O O . LYS B 1 163 ? -14.43 -2.408 -6.008 1 93.38 163 LYS B O 1
ATOM 2689 N N . VAL B 1 164 ? -14.938 -2.045 -3.883 1 94.62 164 VAL B N 1
ATOM 2690 C CA . VAL B 1 164 ? -14.453 -0.668 -3.904 1 94.62 164 VAL B CA 1
ATOM 2691 C C . VAL B 1 164 ? -12.961 -0.648 -4.227 1 94.62 164 VAL B C 1
ATOM 2693 O O . VAL B 1 164 ? -12.5 0.183 -5.012 1 94.62 164 VAL B O 1
ATOM 2696 N N . ILE B 1 165 ? -12.219 -1.545 -3.598 1 94.38 165 ILE B N 1
ATOM 2697 C CA . ILE B 1 165 ? -10.781 -1.578 -3.826 1 94.38 165 ILE B CA 1
ATOM 2698 C C . ILE B 1 165 ? -10.5 -1.876 -5.297 1 94.38 165 ILE B C 1
ATOM 2700 O O . ILE B 1 165 ? -9.555 -1.329 -5.879 1 94.38 165 ILE B O 1
ATOM 2704 N N . ALA B 1 166 ? -11.297 -2.771 -5.887 1 91.75 166 ALA B N 1
ATOM 2705 C CA . ALA B 1 166 ? -11.141 -3.092 -7.301 1 91.75 166 ALA B CA 1
ATOM 2706 C C . ALA B 1 166 ? -11.398 -1.866 -8.172 1 91.75 166 ALA B C 1
ATOM 2708 O O . ALA B 1 166 ? -10.617 -1.573 -9.086 1 91.75 166 ALA B O 1
ATOM 2709 N N . VAL B 1 167 ? -12.398 -1.147 -7.895 1 93.81 167 VAL B N 1
ATOM 2710 C CA . VAL B 1 167 ? -12.734 0.06 -8.641 1 93.81 167 VAL B CA 1
ATOM 2711 C C . VAL B 1 167 ? -11.672 1.127 -8.406 1 93.81 167 VAL B C 1
ATOM 2713 O O . VAL B 1 167 ? -11.211 1.775 -9.352 1 93.81 16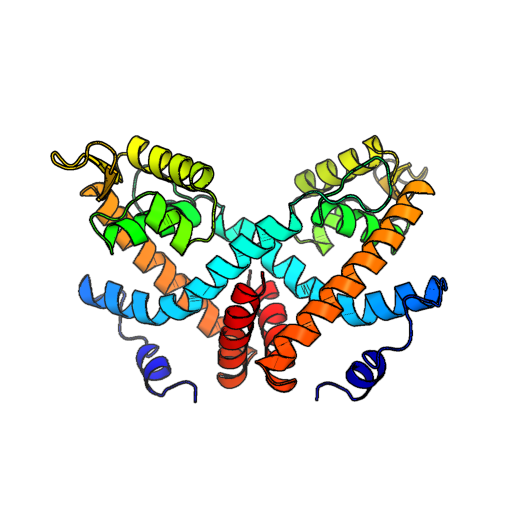7 VAL B O 1
ATOM 2716 N N . PHE B 1 168 ? -11.281 1.279 -7.129 1 93.69 168 PHE B N 1
ATOM 2717 C CA . PHE B 1 168 ? -10.266 2.256 -6.754 1 93.69 168 PHE B CA 1
ATOM 2718 C C . PHE B 1 168 ? -8.961 1.994 -7.496 1 93.69 168 PHE B C 1
ATOM 2720 O O . PHE B 1 168 ? -8.312 2.93 -7.969 1 93.69 168 PHE B O 1
ATOM 2727 N N . THR B 1 169 ? -8.656 0.773 -7.66 1 91.19 169 THR B N 1
ATOM 2728 C CA . THR B 1 169 ? -7.434 0.382 -8.352 1 91.19 169 THR B CA 1
ATOM 2729 C C . THR B 1 169 ? -7.461 0.843 -9.805 1 91.19 169 THR B C 1
ATOM 2731 O O . THR B 1 169 ? -6.449 1.309 -10.336 1 91.19 169 THR B O 1
ATOM 2734 N N . THR B 1 170 ? -8.602 0.82 -10.438 1 88.94 170 THR B N 1
ATOM 2735 C CA . THR B 1 170 ? -8.727 1.229 -11.836 1 88.94 170 THR B CA 1
ATOM 2736 C C . THR B 1 170 ? -8.586 2.742 -11.969 1 88.94 170 THR B C 1
ATOM 2738 O O . THR B 1 170 ? -8.297 3.25 -13.055 1 88.94 170 THR B O 1
ATOM 2741 N N . LEU B 1 171 ? -8.859 3.461 -10.852 1 87.69 171 LEU B N 1
ATOM 2742 C CA . LEU B 1 171 ? -8.812 4.918 -10.883 1 87.69 171 LEU B CA 1
ATOM 2743 C C . LEU B 1 171 ? -7.391 5.422 -10.633 1 87.69 171 LEU B C 1
ATOM 2745 O O . LEU B 1 171 ? -7.105 6.605 -10.805 1 87.69 171 LEU B O 1
ATOM 2749 N N . LEU B 1 172 ? -6.48 4.539 -10.07 1 83.5 172 LEU B N 1
ATOM 2750 C CA . LEU B 1 172 ? -5.105 4.922 -9.758 1 83.5 172 LEU B CA 1
ATOM 2751 C C . LEU B 1 172 ? -4.238 4.891 -11.016 1 83.5 172 LEU B C 1
ATOM 2753 O O . LEU B 1 172 ? -3.389 5.762 -11.211 1 83.5 172 LEU B O 1
#

InterPro domains:
  IPR000835 MarR-type HTH domain [PF01047] (61-118)
  IPR000835 MarR-type HTH domain [PS50995] (35-170)
  IPR000835 MarR-type HTH domain [SM00347] (54-158)
  IPR036388 Winged helix-like DNA-binding domain superfamily [G3DSA:1.10.10.10] (26-172)
  IPR036390 Winged helix DNA-binding domain superfamily [SSF46785] (36-167)
  IPR039422 Transcription regulators MarR/SlyA-like [PTHR33164] (51-166)

Radius of gyration: 22.9 Å; Cα contacts (8 Å, |Δi|>4): 402; chains: 2; bounding box: 46×65×66 Å

Organism: NCBI:txid2716538

Sequence (344 aa):
MINENDKSLIAQKDVSSTNDDSIIDATFNTLNSRHNNIYKFVMLYSDYINTPHNYGTNHTLSMTEAHVLTYIEEHPGTTITDLAKYWKKTKGALSQTVSKLVSKNFVYRHKTKDNAKTILLYVTDEGLSVSKAHKLFDTLEISKTLKDLSNYCTAEEIDAFYKVIAVFTTLLMINENDKSLIAQKDVSSTNDDSIIDATFNTLNSRHNNIYKFVMLYSDYINTPHNYGTNHTLSMTEAHVLTYIEEHPGTTITDLAKYWKKTKGALSQTVSKLVSKNFVYRHKTKDNAKTILLYVTDEGLSVSKAHKLFDTLEISKTLKDLSNYCTAEEIDAFYKVIAVFTTLL

Solvent-accessible surface area (backbone atoms only — not comparable to full-atom values): 18578 Å² total; per-residue (Å²): 123,71,53,73,65,59,61,61,62,61,52,80,66,63,67,86,72,58,90,48,68,64,56,52,50,52,50,24,52,65,57,37,61,61,52,46,39,52,52,50,31,31,54,53,49,45,53,59,37,58,45,67,39,67,47,83,58,98,51,67,39,26,45,63,55,45,50,53,50,33,49,32,57,75,37,68,57,41,32,60,66,54,50,17,65,71,69,72,48,52,56,68,62,48,46,52,52,48,49,52,35,35,74,71,52,24,32,46,79,42,70,42,86,90,42,78,82,46,52,25,32,35,52,34,74,60,23,47,51,38,32,52,39,41,41,50,51,50,41,53,53,50,51,51,50,51,55,59,45,54,77,79,41,52,60,65,35,51,52,26,26,53,50,48,44,48,55,50,44,75,74,107,122,71,52,74,66,58,61,62,63,59,50,77,66,61,66,86,71,56,88,46,67,64,57,50,50,52,52,24,52,65,55,37,61,59,52,47,39,52,52,53,30,31,54,52,49,47,55,59,38,58,44,67,39,67,47,84,57,99,50,67,40,26,46,64,54,44,49,53,50,34,49,32,58,77,36,68,58,41,32,61,67,54,50,16,65,72,70,71,48,53,54,66,62,50,46,52,54,49,49,52,37,35,75,70,50,25,32,48,79,43,69,41,87,89,42,77,84,45,53,25,31,34,54,34,74,60,23,48,52,37,30,52,37,42,43,50,52,48,41,53,53,50,51,51,49,52,55,59,45,54,77,78,40,53,62,64,34,50,52,27,27,52,50,47,43,46,53,49,44,75,73,107

Foldseek 3Di:
DCPPVVVVVPPPPPPVPDPDPVVVVVVCCVVVVVVVVVVVVCVVVVVVQQDWDDLPDPDTDGNVLLVLLLVCAVPFFDFLVNVCVVVVHDSVVSVVSVVVCVVVQQKDWDADPVHNPTITIHGDPVVVSSNVSSVVVVVVVVVVVVVVVVVPDPPVRVVVVVVVVVVVVVVD/DCDPVVVVVPPPPPPVPDPDPVNVVVVCCVVVVVVVVVVVVCVVVVVVQQDWDDLPDPDTDGNVLLVLLLVCAVPFFDFLVNVCVVVVHDSVVSVVSVVVCVVVQQKDWDADPVHNPTITIHGDPVVVSSNVSSVVVVVVVVVVVVVVVVVPDPPVRVVVVVVVVVVVVVVD

Secondary structure (DSSP, 8-state):
---HHHHHHSS---TTT---HHHHHHHHHHHHHHHHHHHHHHHHHHHHHHS-EE-SSSSEE-HHHHHHHHHHHHSTTB-HHHHHHHHT--HHHHHHHHHHHHHTTSEEEEE-SS-TTPEEEEE-HHHHHHHHHHHHHHHHHHHHHHHHHHTTS-HHHHHHHHHHHHHHHHH-/---HHHHHHSS---TTT---HHHHHHHHHHHHHHHHHHHHHHHHHHHHHHS-EE-SSSSEE-HHHHHHHHHHHHSTTB-HHHHHHHHT--HHHHHHHHHHHHHTTSEEEEE-SS-TTPEEEEE-HHHHHHHHHHHHHHHHHHHHHHHHHHTTS-HHHHHHHHHHHHHHHHH-